Protein AF-A0A8J5J293-F1 (afdb_monomer_lite)

Secondary structure (DSSP, 8-state):
---EEE-SSS-EEEEESSP-SSTTT--EEEEEEEEEE--STT--EEEEEEEEEEE--TTSS-EEEEEEEEEEEE-HHHHHHHHHHHHSSTTGGG-STT-PPP-HHHHHHHHHHHHTTTSSPPPPHHHHHHHHHHTEEEEES-SS-TTTTTSTT-EEEEETTSTTTS-----TTSTTS---------------------------------------S-------

Organism: NCBI:txid2496075

pLDDT: mean 70.66, std 20.41, range [31.86, 95.12]

Foldseek 3Di:
DKDKDWPPPPWDWFWAPPFELALVPTDTWTWTWMKTQDPDPFFGIKIKTFTWDFDDDDPDDTDTDGDDIAMDTHGPVQLVLLLCCCPPDDCSVSLWGNNPDPPVVLNVLVVCQQVCQNVRADDPPVSSVSVQRRQKYKYQPPPDDPPCVPSVPHIHIHGDSDPPNPPSDPDPPVPPPPPDDDDDDDPPPDPDPDDDDDDDDDDDDDPPPDSDDDDDDDPPPDDD

Structure (mmCIF, N/CA/C/O backbone):
data_AF-A0A8J5J293-F1
#
_entry.id   AF-A0A8J5J293-F1
#
loop_
_atom_site.group_PDB
_atom_site.id
_atom_site.type_symbol
_atom_site.label_atom_id
_atom_site.label_alt_id
_atom_site.label_comp_id
_atom_site.label_asym_id
_atom_site.label_entity_id
_atom_site.label_seq_id
_atom_site.pdbx_PDB_ins_code
_atom_site.Cartn_x
_atom_site.Cartn_y
_atom_site.Cartn_z
_atom_site.occupancy
_atom_site.B_iso_or_equiv
_atom_site.auth_seq_id
_atom_site.auth_comp_id
_atom_site.auth_asym_id
_atom_site.auth_atom_id
_atom_site.pdbx_PDB_model_num
ATOM 1 N N . MET A 1 1 ? -21.629 9.380 -1.590 1.00 53.44 1 MET A N 1
ATOM 2 C CA . MET A 1 1 ? -20.822 9.630 -2.820 1.00 53.44 1 MET A CA 1
ATOM 3 C C . MET A 1 1 ? -19.742 8.562 -2.847 1.00 53.44 1 MET A C 1
ATOM 5 O O . MET A 1 1 ? -19.132 8.379 -1.808 1.00 53.44 1 MET A O 1
ATOM 9 N N . ALA A 1 2 ? -19.522 7.858 -3.962 1.00 80.31 2 ALA A N 1
ATOM 10 C CA . ALA A 1 2 ? -18.469 6.835 -4.012 1.00 80.31 2 ALA A CA 1
ATOM 11 C C . ALA A 1 2 ? -17.091 7.510 -3.951 1.00 80.31 2 ALA A C 1
ATOM 13 O O . ALA A 1 2 ? -16.859 8.470 -4.692 1.00 80.31 2 ALA A O 1
ATOM 14 N N . PHE A 1 3 ? -16.209 7.053 -3.062 1.00 86.69 3 PHE A N 1
ATOM 15 C CA . PHE A 1 3 ? -14.873 7.625 -2.935 1.00 86.69 3 PHE A CA 1
ATOM 16 C C . PHE A 1 3 ? -14.030 7.393 -4.194 1.00 86.69 3 PHE A C 1
ATOM 18 O O . PHE A 1 3 ? -14.037 6.312 -4.783 1.00 86.69 3 PHE A O 1
ATOM 25 N N . TYR A 1 4 ? -13.289 8.426 -4.587 1.00 91.12 4 TYR A N 1
ATOM 26 C CA . TYR A 1 4 ? -12.299 8.382 -5.651 1.00 91.12 4 TYR A CA 1
ATOM 27 C C . TYR A 1 4 ? -11.140 9.309 -5.294 1.00 91.12 4 TYR A C 1
ATOM 29 O O . TYR A 1 4 ? -11.360 10.444 -4.869 1.00 91.12 4 TYR A O 1
ATOM 37 N N . TRP A 1 5 ? -9.917 8.824 -5.466 1.00 92.25 5 TRP A N 1
ATOM 38 C CA . TRP A 1 5 ? -8.696 9.548 -5.150 1.00 92.25 5 TRP A CA 1
ATOM 39 C C . TRP A 1 5 ? -7.603 9.218 -6.163 1.00 92.25 5 TRP A C 1
ATOM 41 O O . TRP A 1 5 ? -7.347 8.054 -6.455 1.00 92.25 5 TRP A O 1
ATOM 51 N N . GLU A 1 6 ? -6.920 10.243 -6.662 1.00 91.12 6 GLU A N 1
ATOM 52 C CA . GLU A 1 6 ? -5.685 10.098 -7.431 1.00 91.12 6 GLU A CA 1
ATOM 53 C C . GLU A 1 6 ? -4.523 10.660 -6.617 1.00 91.12 6 GLU A C 1
ATOM 55 O O . GLU A 1 6 ? -4.641 11.706 -5.968 1.00 91.12 6 GLU A O 1
ATOM 60 N N . CYS A 1 7 ? -3.381 9.975 -6.644 1.00 84.25 7 CYS A N 1
ATOM 61 C CA . CYS A 1 7 ? -2.205 10.460 -5.941 1.00 84.25 7 CYS A CA 1
ATOM 62 C C . CYS A 1 7 ? -1.742 11.795 -6.543 1.00 84.25 7 CYS A C 1
ATOM 64 O O . CYS A 1 7 ? -1.406 11.874 -7.721 1.00 84.25 7 CYS A O 1
ATOM 66 N N . ALA A 1 8 ? -1.714 12.848 -5.719 1.00 72.88 8 ALA A N 1
ATOM 67 C CA . ALA A 1 8 ? -1.318 14.190 -6.152 1.00 72.88 8 ALA A CA 1
ATOM 68 C C . ALA A 1 8 ? 0.177 14.292 -6.505 1.00 72.88 8 ALA A C 1
ATOM 70 O O . ALA A 1 8 ? 0.584 15.199 -7.232 1.00 72.88 8 ALA A O 1
ATOM 71 N N . ALA A 1 9 ? 1.004 13.380 -5.982 1.00 72.00 9 ALA A N 1
ATOM 72 C CA . ALA A 1 9 ? 2.383 13.242 -6.422 1.00 72.00 9 ALA A CA 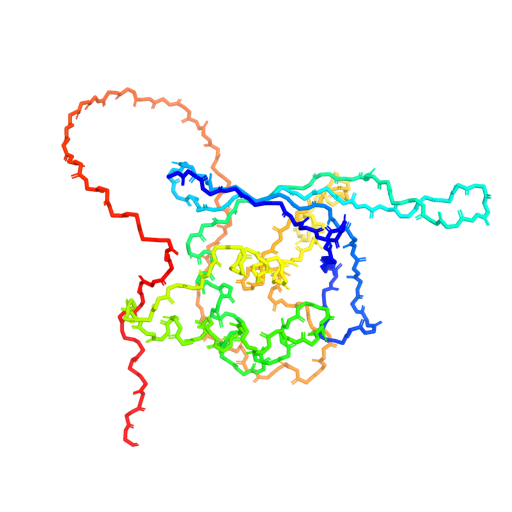1
ATOM 73 C C . ALA A 1 9 ? 2.401 12.652 -7.838 1.00 72.00 9 ALA A C 1
ATOM 75 O O . ALA A 1 9 ? 1.678 11.702 -8.122 1.00 72.00 9 ALA A O 1
ATOM 76 N N . PHE A 1 10 ? 3.268 13.179 -8.709 1.00 68.62 10 PHE A N 1
ATOM 77 C CA . PHE A 1 10 ? 3.406 12.700 -10.092 1.00 68.62 10 PHE A CA 1
ATOM 78 C C . PHE A 1 10 ? 3.655 11.181 -10.177 1.00 68.62 10 PHE A C 1
ATOM 80 O O . PHE A 1 10 ? 3.281 10.543 -11.159 1.00 68.62 10 PHE A O 1
ATOM 87 N N . SER A 1 11 ? 4.245 10.598 -9.129 1.00 80.69 11 SER A N 1
ATOM 88 C CA . SER A 1 11 ? 4.422 9.158 -8.972 1.00 80.69 11 SER A CA 1
ATOM 89 C C . SER A 1 11 ? 4.584 8.758 -7.503 1.00 80.69 11 SER A C 1
ATOM 91 O O . SER A 1 11 ? 5.257 9.460 -6.747 1.00 80.69 11 SER A O 1
ATOM 93 N N . PHE A 1 12 ? 4.035 7.607 -7.124 1.00 87.56 12 PHE A N 1
ATOM 94 C CA . PHE A 1 12 ? 4.199 6.960 -5.824 1.00 87.56 12 PHE A CA 1
ATOM 95 C C . PHE A 1 12 ? 5.233 5.820 -5.925 1.00 87.56 12 PHE A C 1
ATOM 97 O O . PHE A 1 12 ? 5.136 5.017 -6.858 1.00 87.56 12 PHE A O 1
ATOM 104 N N . PRO A 1 13 ? 6.220 5.722 -5.017 1.00 89.12 13 PRO A N 1
ATOM 105 C CA . PRO A 1 13 ? 7.165 4.611 -5.009 1.00 89.12 13 PRO A CA 1
ATOM 106 C C . PRO A 1 13 ? 6.518 3.341 -4.436 1.00 89.12 13 PRO A C 1
ATOM 108 O O . PRO A 1 13 ? 6.033 3.335 -3.310 1.00 89.12 13 PRO A O 1
ATOM 111 N N . LEU A 1 14 ? 6.544 2.247 -5.194 1.00 89.69 14 LEU A N 1
ATOM 112 C CA . LEU A 1 14 ? 6.064 0.929 -4.773 1.00 89.69 14 LEU A CA 1
ATOM 113 C C . LEU A 1 14 ? 7.224 -0.055 -4.663 1.00 89.69 14 LEU A C 1
ATOM 115 O O . LEU A 1 14 ? 8.128 -0.058 -5.499 1.00 89.69 14 LEU A O 1
ATOM 119 N N . ALA A 1 15 ? 7.188 -0.906 -3.640 1.00 90.12 15 ALA A N 1
ATOM 120 C CA . ALA A 1 15 ? 8.188 -1.944 -3.432 1.00 90.12 15 ALA A CA 1
ATOM 121 C C . ALA A 1 15 ? 8.021 -3.094 -4.438 1.00 90.12 15 ALA A C 1
ATOM 123 O O . ALA A 1 15 ? 6.906 -3.532 -4.722 1.00 90.12 15 ALA A O 1
ATOM 124 N N . LEU A 1 16 ? 9.141 -3.609 -4.940 1.00 88.69 16 LEU A N 1
ATOM 125 C CA . LEU A 1 16 ? 9.208 -4.844 -5.721 1.00 88.69 16 LEU A CA 1
ATOM 126 C C . LEU A 1 16 ? 9.679 -6.005 -4.840 1.00 88.69 16 LEU A C 1
ATOM 128 O O . LEU A 1 16 ? 10.513 -5.819 -3.951 1.00 88.69 16 LEU A O 1
ATOM 132 N N . ALA A 1 17 ? 9.148 -7.199 -5.087 1.00 85.50 17 ALA A N 1
ATOM 133 C CA . ALA A 1 17 ? 9.607 -8.423 -4.450 1.00 85.50 17 ALA A CA 1
ATOM 134 C C . ALA A 1 17 ? 10.967 -8.890 -5.022 1.00 85.50 17 ALA A C 1
ATOM 136 O O . ALA A 1 17 ? 11.213 -8.712 -6.218 1.00 85.50 17 ALA A O 1
ATOM 137 N N . PRO A 1 18 ? 11.820 -9.542 -4.207 1.00 82.69 18 PRO A N 1
ATOM 138 C CA . PRO A 1 18 ? 11.698 -9.662 -2.752 1.00 82.69 18 PRO A CA 1
ATOM 139 C C . PRO A 1 18 ? 11.871 -8.290 -2.081 1.00 82.69 18 PRO A C 1
ATOM 141 O O . PRO A 1 18 ? 12.749 -7.512 -2.451 1.00 82.69 18 PRO A O 1
ATOM 144 N N . TRP A 1 19 ? 11.006 -7.978 -1.113 1.00 80.12 19 TRP A N 1
ATOM 145 C CA . TRP A 1 19 ? 11.094 -6.724 -0.369 1.00 80.12 19 TRP A CA 1
ATOM 146 C C . TRP A 1 19 ? 12.071 -6.854 0.810 1.00 80.12 19 TRP A C 1
ATOM 148 O O . TRP A 1 19 ? 12.414 -7.951 1.235 1.00 80.12 19 TRP A O 1
ATOM 158 N N . SER A 1 20 ? 12.581 -5.722 1.281 1.00 79.19 20 SER A N 1
ATOM 159 C CA . SER A 1 20 ? 13.582 -5.600 2.336 1.00 79.19 20 SER A CA 1
ATOM 160 C C . SER A 1 20 ? 13.233 -4.414 3.230 1.00 79.19 20 SER A C 1
ATOM 162 O O . SER A 1 20 ? 12.784 -3.367 2.752 1.00 79.19 20 SER A O 1
ATOM 164 N N . SER A 1 21 ? 13.481 -4.569 4.530 1.00 75.12 21 SER A N 1
ATOM 165 C CA . SER A 1 21 ? 13.378 -3.491 5.516 1.00 75.12 21 SER A CA 1
ATOM 166 C C . SER A 1 21 ? 14.519 -2.474 5.382 1.00 75.12 21 SER A C 1
ATOM 168 O O . SER A 1 21 ? 14.330 -1.307 5.709 1.00 75.12 21 SER A O 1
ATOM 170 N N . ASP A 1 22 ? 15.685 -2.885 4.860 1.00 79.19 22 ASP A N 1
A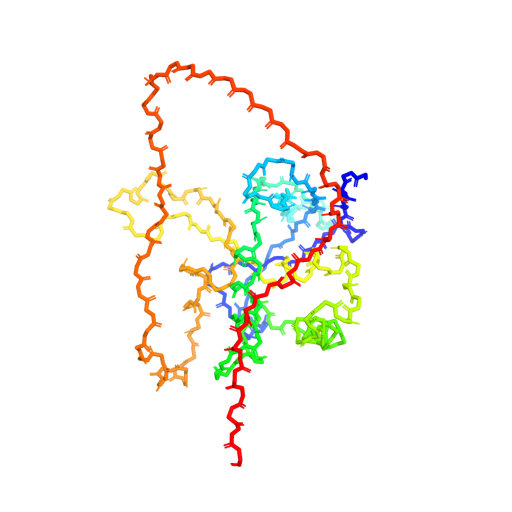TOM 171 C CA . ASP A 1 22 ? 16.786 -1.983 4.507 1.00 79.19 22 ASP A CA 1
ATOM 172 C C . ASP A 1 22 ? 16.438 -1.207 3.219 1.00 79.19 22 ASP A C 1
ATOM 174 O O . ASP A 1 22 ? 16.370 -1.821 2.141 1.00 79.19 22 ASP A O 1
ATOM 178 N N . PRO A 1 23 ? 16.286 0.135 3.281 1.00 79.38 23 PRO A N 1
ATOM 179 C CA . PRO A 1 23 ? 15.986 0.969 2.115 1.00 79.38 23 PRO A CA 1
ATOM 180 C C . PRO A 1 23 ? 17.024 0.862 1.002 1.00 79.38 23 PRO A C 1
ATOM 182 O O . PRO A 1 23 ? 16.706 1.105 -0.158 1.00 79.38 23 PRO A O 1
ATOM 185 N N . ARG A 1 24 ? 18.276 0.525 1.341 1.00 82.56 24 ARG A N 1
ATOM 186 C CA . ARG A 1 24 ? 19.378 0.421 0.374 1.00 82.56 24 ARG A CA 1
ATOM 187 C C . ARG A 1 24 ? 19.294 -0.840 -0.473 1.00 82.56 24 ARG A C 1
ATOM 189 O O . ARG A 1 24 ? 19.876 -0.880 -1.553 1.00 82.56 24 ARG A O 1
ATOM 196 N N . ARG A 1 25 ? 18.616 -1.870 0.034 1.00 82.88 25 ARG A N 1
ATOM 197 C CA . ARG A 1 25 ? 18.431 -3.160 -0.641 1.00 82.88 25 ARG A CA 1
ATOM 198 C C . ARG A 1 25 ? 17.071 -3.264 -1.319 1.00 82.88 25 ARG A C 1
ATOM 200 O O . ARG A 1 25 ? 16.926 -4.045 -2.254 1.00 82.88 25 ARG A O 1
ATOM 207 N N . GLN A 1 26 ? 16.089 -2.476 -0.882 1.00 86.81 26 GLN A N 1
ATOM 208 C CA . GLN A 1 26 ? 14.768 -2.484 -1.490 1.00 86.81 26 GLN A CA 1
ATOM 209 C C . GLN A 1 26 ? 14.798 -1.968 -2.932 1.00 86.81 26 GLN A C 1
ATOM 211 O O . GLN A 1 26 ? 15.112 -0.806 -3.190 1.00 86.81 26 GLN A O 1
ATOM 216 N N . GLN A 1 27 ? 14.306 -2.792 -3.856 1.00 87.94 27 GLN A N 1
ATOM 217 C CA . GLN A 1 27 ? 13.956 -2.347 -5.202 1.00 87.94 27 GLN A CA 1
ATOM 218 C C . GLN A 1 27 ? 12.593 -1.652 -5.216 1.00 87.94 27 GLN A C 1
ATOM 220 O O . GLN A 1 27 ? 11.636 -2.135 -4.607 1.00 87.94 27 GLN A O 1
ATOM 225 N N . LYS A 1 28 ? 12.491 -0.527 -5.925 1.00 88.69 28 LYS A N 1
ATOM 226 C CA . LYS A 1 28 ? 11.252 0.245 -6.050 1.00 88.69 28 LYS A CA 1
ATOM 227 C C . LYS A 1 28 ? 10.951 0.561 -7.508 1.00 88.69 28 LYS A C 1
ATOM 229 O O . LYS A 1 28 ? 11.865 0.718 -8.314 1.00 88.69 28 LYS A O 1
ATOM 234 N N . VAL A 1 29 ? 9.669 0.699 -7.815 1.00 89.38 29 VAL A N 1
ATOM 235 C CA . VAL A 1 29 ? 9.164 1.213 -9.089 1.00 89.38 29 VAL A CA 1
ATOM 236 C C . VAL A 1 29 ? 8.242 2.394 -8.818 1.00 89.38 29 VAL A C 1
ATOM 238 O O . VAL A 1 29 ? 7.543 2.430 -7.809 1.00 89.38 29 VAL A O 1
ATOM 241 N N . LEU A 1 30 ? 8.260 3.386 -9.699 1.00 91.50 30 LEU A N 1
ATOM 242 C CA . LEU A 1 30 ? 7.354 4.523 -9.617 1.00 91.50 30 LEU A CA 1
ATOM 243 C C . LEU A 1 30 ? 6.022 4.162 -10.272 1.00 91.50 30 LEU A C 1
ATOM 245 O O . LEU A 1 30 ? 6.015 3.536 -11.326 1.00 91.50 30 LEU A O 1
ATOM 249 N N . ALA A 1 31 ? 4.904 4.569 -9.679 1.00 91.81 31 ALA A N 1
ATOM 250 C CA . ALA A 1 31 ? 3.579 4.325 -10.235 1.00 91.81 31 ALA A CA 1
ATOM 251 C C . ALA A 1 31 ? 2.680 5.559 -10.148 1.00 91.81 31 ALA A C 1
ATOM 253 O O . ALA A 1 31 ? 2.690 6.273 -9.145 1.00 91.81 31 ALA A O 1
ATOM 254 N N . ARG A 1 32 ? 1.856 5.792 -11.170 1.00 93.19 32 ARG A N 1
ATOM 255 C CA . ARG A 1 32 ? 0.673 6.653 -11.041 1.00 93.19 32 ARG A CA 1
ATOM 256 C C . ARG A 1 32 ? -0.451 5.824 -10.450 1.00 93.19 32 ARG A C 1
ATOM 258 O O . ARG A 1 32 ? -0.650 4.681 -10.854 1.00 93.19 32 ARG A O 1
ATOM 265 N N . VAL A 1 33 ? -1.153 6.390 -9.475 1.00 94.00 33 VAL A N 1
ATOM 266 C CA . VAL A 1 33 ? -2.113 5.639 -8.667 1.00 94.00 33 VAL A CA 1
ATOM 267 C C . VAL A 1 33 ? -3.459 6.335 -8.648 1.00 94.00 33 VAL A C 1
ATOM 269 O O . VAL A 1 33 ? -3.546 7.506 -8.272 1.00 94.00 33 VAL A O 1
ATOM 272 N N . ALA A 1 34 ? -4.493 5.577 -8.996 1.00 94.62 34 ALA A N 1
ATOM 273 C CA . ALA A 1 34 ? -5.884 5.928 -8.777 1.00 94.62 34 ALA A CA 1
ATOM 274 C C . ALA A 1 34 ? -6.529 4.892 -7.851 1.00 94.62 34 ALA A C 1
ATOM 276 O O . ALA A 1 34 ? -6.246 3.697 -7.935 1.00 94.62 34 ALA A O 1
ATOM 277 N N . VAL A 1 35 ? -7.391 5.355 -6.953 1.00 94.31 35 VAL A N 1
ATOM 278 C CA . VAL A 1 35 ? -8.105 4.525 -5.988 1.00 94.31 35 VAL A CA 1
ATOM 279 C C . VAL A 1 35 ? -9.576 4.878 -6.037 1.00 94.31 35 VAL A C 1
ATOM 281 O O . VAL A 1 35 ? -9.944 6.046 -5.949 1.00 94.31 35 VAL A O 1
ATOM 284 N N . ALA A 1 36 ? -10.422 3.867 -6.164 1.00 93.19 36 ALA A N 1
ATOM 285 C CA . ALA A 1 36 ? -11.863 4.031 -6.213 1.00 93.19 36 ALA A CA 1
ATOM 286 C C . ALA A 1 36 ? -12.545 3.061 -5.257 1.00 93.19 36 ALA A C 1
ATOM 288 O O . ALA A 1 36 ? -12.141 1.908 -5.120 1.00 93.19 36 ALA A O 1
ATOM 289 N N . GLU A 1 37 ? -13.623 3.507 -4.637 1.00 90.44 37 GLU A N 1
ATOM 290 C CA . GLU A 1 37 ? -14.517 2.635 -3.894 1.00 90.44 37 GLU A CA 1
ATOM 291 C C . GLU A 1 37 ? -15.272 1.716 -4.855 1.00 90.44 37 GLU A C 1
ATOM 293 O O . GLU A 1 37 ? -15.800 2.156 -5.883 1.00 90.44 37 GLU A O 1
ATOM 298 N N . GLN A 1 38 ? -15.310 0.425 -4.538 1.00 85.56 38 GLN A N 1
ATOM 299 C CA . GLN A 1 38 ? -16.075 -0.546 -5.311 1.00 85.56 38 GLN A CA 1
ATOM 300 C C . GLN A 1 38 ? -17.391 -0.830 -4.609 1.00 85.56 38 GLN A C 1
ATOM 302 O O . GLN A 1 38 ? -17.418 -1.151 -3.430 1.00 85.56 38 GLN A O 1
ATOM 307 N N . ARG A 1 39 ? -18.488 -0.764 -5.366 1.00 75.06 39 ARG A N 1
ATOM 308 C CA . ARG A 1 39 ? -19.827 -1.121 -4.869 1.00 75.06 39 ARG A CA 1
ATOM 309 C C . ARG A 1 39 ? -20.102 -2.624 -4.917 1.00 75.06 39 ARG A C 1
ATOM 311 O O . ARG A 1 39 ? -21.173 -3.070 -4.520 1.00 75.06 39 ARG A O 1
ATOM 318 N N . THR A 1 40 ? -19.169 -3.397 -5.464 1.00 73.56 40 THR A N 1
ATOM 319 C CA . THR A 1 40 ? -19.292 -4.848 -5.581 1.00 73.56 40 THR A CA 1
ATOM 320 C C . THR A 1 40 ? -19.232 -5.483 -4.189 1.00 73.56 40 THR A C 1
ATOM 322 O O . THR A 1 40 ? -18.283 -5.200 -3.452 1.00 73.56 40 THR A O 1
ATOM 325 N N . PRO A 1 41 ? -20.183 -6.366 -3.827 1.00 68.75 41 PRO A N 1
ATOM 326 C CA . PRO A 1 41 ? -20.173 -7.043 -2.538 1.00 68.75 41 PRO A CA 1
ATOM 327 C C . PRO A 1 41 ? -18.830 -7.723 -2.265 1.00 68.75 41 PRO A C 1
ATOM 329 O O . PRO A 1 41 ? -18.303 -8.452 -3.104 1.00 68.75 41 PRO A O 1
ATOM 332 N N . GLY A 1 42 ? -18.277 -7.478 -1.079 1.00 68.31 42 GLY A N 1
ATOM 333 C CA . GLY A 1 42 ? -17.032 -8.102 -0.640 1.00 68.31 42 GLY A CA 1
ATOM 334 C C . GLY A 1 42 ? -15.745 -7.378 -1.036 1.00 68.31 42 GLY A C 1
ATOM 335 O O . GLY A 1 42 ? -14.689 -7.856 -0.637 1.00 68.31 42 GLY A O 1
ATOM 336 N N . PHE A 1 43 ? -15.788 -6.236 -1.733 1.00 72.88 43 PHE A N 1
ATOM 337 C CA . PHE A 1 43 ? -14.624 -5.370 -1.971 1.00 72.88 43 PHE A CA 1
ATOM 338 C C . PHE A 1 43 ? -14.886 -3.954 -1.464 1.00 72.88 43 PHE A C 1
ATOM 340 O O . PHE A 1 43 ? -16.010 -3.479 -1.535 1.00 72.88 43 PHE A O 1
ATOM 347 N N . ALA A 1 44 ? -13.847 -3.287 -0.957 1.00 84.94 44 ALA A N 1
ATOM 348 C CA . ALA A 1 44 ? -13.959 -1.932 -0.416 1.00 84.94 44 ALA A CA 1
ATOM 349 C C . ALA A 1 44 ? -13.243 -0.909 -1.308 1.00 84.94 44 ALA A C 1
ATOM 351 O O . ALA A 1 44 ? -13.790 0.146 -1.613 1.00 84.94 44 ALA A O 1
ATOM 352 N N . LEU A 1 45 ? -12.035 -1.232 -1.781 1.00 91.75 45 LEU A N 1
ATOM 353 C CA . LEU A 1 45 ? -11.211 -0.332 -2.588 1.00 91.75 45 LEU A CA 1
ATOM 354 C C . LEU A 1 45 ? -10.652 -1.052 -3.815 1.00 91.75 45 LEU A C 1
ATOM 356 O O . LEU A 1 45 ? -10.258 -2.212 -3.744 1.00 91.75 45 LEU A O 1
ATOM 360 N N . ARG A 1 46 ? -10.577 -0.351 -4.939 1.00 93.94 46 ARG A N 1
ATOM 361 C CA . ARG A 1 46 ? -9.850 -0.740 -6.146 1.00 93.94 46 ARG A CA 1
ATOM 362 C C . ARG A 1 46 ? -8.695 0.223 -6.336 1.00 93.94 46 ARG A C 1
ATOM 364 O O . ARG A 1 46 ? -8.924 1.423 -6.404 1.00 93.94 46 ARG A O 1
ATOM 371 N N . PHE A 1 47 ? -7.494 -0.315 -6.457 1.00 94.81 47 PHE A N 1
ATOM 372 C CA . PHE A 1 47 ? -6.280 0.412 -6.786 1.00 94.81 47 PHE A CA 1
ATOM 373 C C . PHE A 1 47 ? -5.917 0.104 -8.235 1.00 94.81 47 PHE A C 1
ATOM 375 O O . PHE A 1 47 ? -5.721 -1.058 -8.585 1.00 94.81 47 PHE A O 1
ATOM 382 N N . ASP A 1 48 ? -5.828 1.132 -9.065 1.00 95.12 48 ASP A N 1
ATOM 383 C CA . ASP A 1 48 ? -5.312 1.060 -10.426 1.00 95.12 48 ASP A CA 1
ATOM 384 C C . ASP A 1 48 ? -3.919 1.714 -10.435 1.00 95.12 48 ASP A C 1
ATOM 386 O O . ASP A 1 48 ? -3.757 2.873 -10.041 1.00 95.12 48 ASP A O 1
ATOM 390 N N . LEU A 1 49 ? -2.905 0.941 -10.829 1.00 94.69 49 LEU A N 1
ATOM 391 C CA . LEU A 1 49 ? -1.488 1.297 -10.766 1.00 94.69 49 LEU A CA 1
ATOM 392 C C . LEU A 1 49 ? -0.893 1.289 -12.176 1.00 94.69 49 LEU A C 1
ATOM 394 O 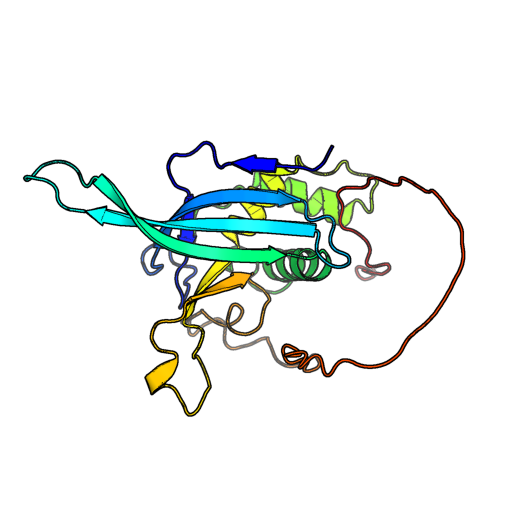O . LEU A 1 49 ? -0.784 0.238 -12.804 1.00 94.69 49 LEU A O 1
ATOM 398 N N . GLU A 1 50 ? -0.464 2.445 -12.665 1.00 94.38 50 GLU A N 1
ATOM 399 C CA . GLU A 1 50 ? 0.288 2.572 -13.915 1.00 94.38 50 GLU A CA 1
ATOM 400 C C . GLU A 1 50 ? 1.778 2.690 -13.575 1.00 94.38 50 GLU A C 1
ATOM 402 O O . GLU A 1 50 ? 2.238 3.736 -13.111 1.00 94.38 50 GLU A O 1
ATOM 407 N N . LEU A 1 51 ? 2.530 1.603 -13.762 1.00 92.25 51 LEU A N 1
ATOM 408 C CA . LEU A 1 51 ? 3.963 1.554 -13.482 1.00 92.25 51 LEU A CA 1
ATOM 409 C C . LEU A 1 51 ? 4.733 2.365 -14.518 1.00 92.25 51 LEU A C 1
ATOM 411 O O . LEU A 1 51 ? 4.465 2.300 -15.720 1.00 92.25 51 LEU A O 1
ATOM 415 N N . LEU A 1 52 ? 5.724 3.101 -14.037 1.00 90.81 52 LEU A N 1
ATOM 416 C CA . LEU A 1 52 ? 6.532 4.020 -14.811 1.00 90.81 52 LEU A CA 1
ATOM 417 C C . LEU A 1 52 ? 7.969 3.520 -14.895 1.00 90.81 52 LEU A C 1
ATOM 419 O O . LEU A 1 52 ? 8.555 3.058 -13.914 1.00 90.81 52 LEU A O 1
ATOM 423 N N . LYS A 1 53 ? 8.565 3.688 -16.072 1.00 86.44 53 LYS A N 1
ATOM 424 C CA . LYS A 1 53 ? 9.981 3.445 -16.322 1.00 86.44 53 LYS A CA 1
ATOM 425 C C . LYS A 1 53 ? 10.634 4.709 -16.856 1.00 86.44 53 LYS A C 1
ATOM 427 O O . LYS A 1 53 ? 10.058 5.414 -17.686 1.00 86.44 53 LYS A O 1
ATOM 432 N N . GLU A 1 54 ? 11.851 4.972 -16.402 1.00 81.62 54 GLU A N 1
ATOM 433 C CA . GLU A 1 54 ? 12.688 6.020 -16.973 1.00 81.62 54 GLU A CA 1
ATOM 434 C C . GLU A 1 54 ? 13.035 5.681 -18.427 1.00 81.62 54 GLU A C 1
ATOM 436 O O . GLU A 1 54 ? 13.591 4.620 -18.721 1.00 81.62 54 GLU A O 1
ATOM 441 N N . ALA A 1 55 ? 12.682 6.582 -19.340 1.00 69.75 55 ALA A N 1
ATOM 442 C CA . ALA A 1 55 ? 13.095 6.540 -20.731 1.00 69.75 55 ALA A CA 1
ATOM 443 C C . ALA A 1 55 ? 14.170 7.603 -20.977 1.00 69.75 55 ALA A C 1
ATOM 445 O O . ALA A 1 55 ? 14.008 8.772 -20.617 1.00 69.75 55 ALA A O 1
ATOM 446 N N . GLU A 1 56 ? 15.260 7.205 -21.628 1.00 58.94 56 GLU A N 1
ATOM 447 C CA . GLU A 1 56 ? 16.268 8.143 -22.112 1.00 58.94 56 GLU A CA 1
ATOM 448 C C . GLU A 1 56 ? 15.736 8.855 -23.363 1.00 58.94 56 GLU A C 1
ATOM 450 O O . GLU A 1 56 ? 15.609 8.258 -24.433 1.00 58.94 56 GLU A O 1
ATOM 455 N N . MET A 1 57 ? 15.433 10.149 -23.247 1.00 55.62 57 MET A N 1
ATOM 456 C CA . MET A 1 57 ? 15.241 11.023 -24.403 1.00 55.62 57 MET A CA 1
ATOM 457 C C . MET A 1 57 ? 16.439 11.961 -24.518 1.00 55.62 57 MET A C 1
ATOM 459 O O . MET A 1 57 ? 16.650 12.819 -23.672 1.00 55.62 57 MET A O 1
ATOM 463 N N . ASN A 1 58 ? 17.213 11.812 -25.595 1.00 54.41 58 ASN A N 1
ATOM 464 C CA . ASN A 1 58 ? 18.163 12.817 -26.085 1.00 54.41 58 ASN A CA 1
ATOM 465 C C . ASN A 1 58 ? 19.097 13.448 -25.028 1.00 54.41 58 ASN A C 1
ATOM 467 O O . ASN A 1 58 ? 19.357 14.647 -25.077 1.00 54.41 58 ASN A O 1
ATOM 471 N N . GLY A 1 59 ? 19.645 12.641 -24.116 1.00 58.00 59 GLY A N 1
ATOM 472 C CA . GLY A 1 59 ? 20.778 13.035 -23.274 1.00 58.00 59 GLY A CA 1
ATOM 473 C C . GLY A 1 59 ? 20.489 14.001 -22.120 1.00 58.00 59 GLY A C 1
ATOM 474 O O . GLY A 1 59 ? 21.452 14.402 -21.476 1.00 58.00 59 GLY A O 1
ATOM 475 N N . ASP A 1 60 ? 19.230 14.344 -21.824 1.00 51.62 60 ASP A N 1
ATOM 476 C CA . ASP A 1 60 ? 18.877 15.077 -20.600 1.00 51.62 60 ASP A CA 1
ATOM 477 C C . ASP A 1 60 ? 17.495 14.679 -20.047 1.00 51.62 60 ASP A C 1
ATOM 479 O O . ASP A 1 60 ? 16.524 14.567 -20.791 1.00 51.62 60 ASP A O 1
ATOM 483 N N . LEU A 1 61 ? 17.470 14.480 -18.720 1.00 51.75 61 LEU A N 1
ATOM 484 C CA . LEU A 1 61 ? 16.373 14.133 -17.796 1.00 51.75 61 LEU A CA 1
ATOM 485 C C . LEU A 1 61 ? 15.341 13.086 -18.266 1.00 51.75 61 LEU A C 1
ATOM 487 O O . LEU A 1 61 ? 14.437 13.343 -19.058 1.00 51.75 61 LEU A O 1
ATOM 491 N N . SER A 1 62 ? 15.469 11.905 -17.654 1.00 62.69 62 SER A N 1
ATOM 492 C CA . SER A 1 62 ? 14.604 10.728 -17.727 1.00 62.69 62 SER A CA 1
ATOM 493 C C . SER A 1 62 ? 13.109 11.069 -17.718 1.00 62.69 62 SER A C 1
ATOM 495 O O . SER A 1 62 ? 12.511 11.370 -16.685 1.00 62.69 62 SER A O 1
ATOM 497 N N . VAL A 1 63 ? 12.467 10.979 -18.884 1.00 73.81 63 VAL A N 1
ATOM 498 C CA . VAL A 1 63 ? 11.007 11.064 -18.971 1.00 73.81 63 VAL A CA 1
ATOM 499 C C . VAL A 1 63 ? 10.444 9.756 -18.431 1.00 73.81 63 VAL A C 1
ATOM 501 O O . VAL A 1 63 ? 10.784 8.679 -18.919 1.00 73.81 63 VAL A O 1
ATOM 504 N N . LEU A 1 64 ? 9.577 9.832 -17.424 1.00 81.00 64 LEU A N 1
ATOM 505 C CA . LEU A 1 64 ? 8.860 8.661 -16.934 1.00 81.00 64 LEU A CA 1
ATOM 506 C C . LEU A 1 64 ? 7.768 8.281 -17.933 1.00 81.00 64 LEU A C 1
ATOM 508 O O . LEU A 1 64 ? 6.873 9.073 -18.229 1.00 81.00 64 LEU A O 1
ATOM 512 N N . THR A 1 65 ? 7.856 7.063 -18.455 1.00 84.75 65 THR A N 1
ATOM 513 C CA . THR A 1 65 ? 6.913 6.516 -19.433 1.00 84.75 65 THR A CA 1
ATOM 514 C C . THR A 1 65 ? 6.172 5.319 -18.842 1.00 84.75 65 THR A C 1
ATOM 516 O O . THR A 1 65 ? 6.801 4.504 -18.160 1.00 84.75 65 THR A O 1
ATOM 519 N N . PRO A 1 66 ? 4.856 5.186 -19.079 1.00 88.12 66 PRO A N 1
ATOM 520 C CA . PRO A 1 66 ? 4.104 4.008 -18.664 1.00 88.12 66 PRO A CA 1
ATOM 521 C C . PRO A 1 66 ? 4.660 2.730 -19.292 1.00 88.12 66 PRO A C 1
ATOM 523 O O . PRO A 1 66 ? 4.905 2.689 -20.499 1.00 88.12 66 PRO A O 1
ATOM 526 N N . CYS A 1 67 ? 4.833 1.679 -18.493 1.00 87.31 67 CYS A N 1
ATOM 527 C CA . CYS A 1 67 ? 5.322 0.381 -18.966 1.00 87.31 67 CYS A CA 1
ATOM 528 C C . CYS A 1 67 ? 4.371 -0.784 -18.666 1.00 87.31 67 CYS A C 1
ATOM 530 O O . CYS A 1 67 ? 4.381 -1.771 -19.398 1.00 87.31 67 CYS A O 1
ATOM 532 N N . MET A 1 68 ? 3.541 -0.681 -17.626 1.00 89.62 68 MET A N 1
ATOM 533 C CA . MET A 1 68 ? 2.643 -1.752 -17.194 1.00 89.62 68 MET A CA 1
ATOM 534 C C . MET A 1 68 ? 1.467 -1.179 -16.405 1.00 89.62 68 MET A C 1
ATOM 536 O O . MET A 1 68 ? 1.618 -0.173 -15.719 1.00 89.62 68 MET A O 1
ATOM 540 N N . HIS A 1 69 ? 0.310 -1.832 -16.486 1.00 92.44 69 HIS A N 1
ATOM 541 C CA . HIS A 1 69 ? -0.858 -1.504 -15.674 1.00 92.44 69 HIS A CA 1
ATOM 542 C C . HIS A 1 69 ? -1.205 -2.693 -14.786 1.00 92.44 69 HIS A C 1
ATOM 544 O O . HIS A 1 69 ? -1.392 -3.799 -15.289 1.00 92.44 69 HIS A O 1
ATOM 550 N N . LEU A 1 70 ? -1.303 -2.452 -13.484 1.00 94.62 70 LEU A N 1
ATOM 551 C CA . LEU A 1 70 ? -1.714 -3.429 -12.487 1.00 94.62 70 LEU A CA 1
ATOM 552 C C . LEU A 1 70 ? -2.975 -2.941 -11.784 1.00 94.62 70 LEU A C 1
ATOM 554 O O . LEU A 1 70 ? -3.195 -1.741 -11.625 1.00 94.62 70 LEU A O 1
ATOM 558 N N . MET A 1 71 ? -3.8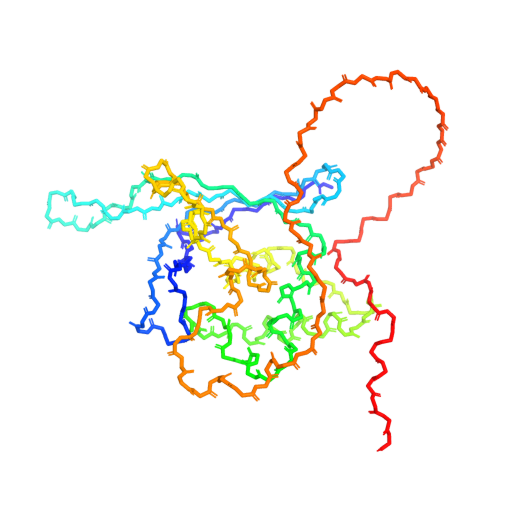01 -3.881 -11.344 1.00 93.62 71 MET A N 1
ATOM 559 C CA . MET A 1 71 ? -5.019 -3.585 -10.604 1.00 93.62 71 MET A CA 1
ATOM 560 C C . MET A 1 71 ? -5.078 -4.451 -9.353 1.00 93.62 71 MET A C 1
ATOM 562 O O . MET A 1 71 ? -4.750 -5.637 -9.391 1.00 93.62 71 MET A O 1
ATOM 566 N N . ARG A 1 72 ? -5.506 -3.853 -8.240 1.00 92.88 72 ARG A N 1
ATOM 567 C CA . ARG A 1 72 ? -5.685 -4.546 -6.969 1.00 92.88 72 ARG A CA 1
ATOM 568 C C . ARG A 1 72 ? -7.008 -4.179 -6.317 1.00 92.88 72 ARG A C 1
ATOM 570 O O . ARG A 1 72 ? -7.222 -3.037 -5.926 1.00 92.88 72 ARG A O 1
ATOM 577 N N . LEU A 1 73 ? -7.876 -5.168 -6.136 1.00 91.75 73 LEU A N 1
ATOM 578 C CA . LEU A 1 73 ? -9.061 -5.037 -5.288 1.00 91.75 73 LEU A CA 1
ATOM 579 C C . LEU A 1 73 ? -8.698 -5.366 -3.847 1.00 91.75 73 LEU A C 1
ATOM 581 O O . LEU A 1 73 ? -8.097 -6.402 -3.610 1.00 91.75 73 LEU A O 1
ATOM 585 N N . VAL A 1 74 ? -9.082 -4.537 -2.890 1.00 90.69 74 VAL A N 1
ATOM 586 C CA . VAL A 1 74 ? -8.823 -4.736 -1.466 1.00 90.69 74 VAL A CA 1
ATOM 587 C C . VAL A 1 74 ? -10.147 -4.739 -0.722 1.00 90.69 74 VAL A C 1
ATOM 589 O O . VAL A 1 74 ? -10.960 -3.820 -0.848 1.00 90.69 74 VAL A O 1
ATOM 592 N N . ASN A 1 75 ? -10.366 -5.781 0.071 1.00 90.06 75 ASN A N 1
ATOM 593 C CA . ASN A 1 75 ? -11.523 -5.881 0.949 1.00 90.06 75 ASN A CA 1
ATOM 594 C C . ASN A 1 75 ? -11.183 -5.588 2.414 1.00 90.06 75 ASN A C 1
ATOM 596 O O . ASN A 1 75 ? -10.017 -5.496 2.800 1.00 90.06 75 ASN A O 1
ATOM 600 N N . GLN A 1 76 ? -12.218 -5.464 3.245 1.00 86.12 76 GLN A N 1
ATOM 601 C CA . GLN A 1 76 ? -12.065 -5.141 4.665 1.00 86.12 76 GLN A CA 1
ATOM 602 C C . GLN A 1 76 ? -11.191 -6.156 5.413 1.00 86.12 76 GLN A C 1
ATOM 604 O O . GLN A 1 76 ? -10.335 -5.768 6.205 1.00 86.12 76 GLN A O 1
ATOM 609 N N . ARG A 1 77 ? -11.338 -7.454 5.120 1.00 87.25 77 ARG A N 1
ATOM 610 C CA . ARG A 1 77 ? -10.526 -8.513 5.737 1.00 87.25 77 ARG A CA 1
ATOM 611 C C . ARG A 1 77 ? -9.045 -8.376 5.381 1.00 87.25 77 ARG A C 1
ATOM 613 O O . ARG A 1 77 ? -8.195 -8.589 6.240 1.00 87.25 77 ARG A O 1
ATOM 620 N N . GLN A 1 78 ? -8.731 -8.023 4.138 1.00 89.19 78 GLN A N 1
ATOM 621 C CA . GLN A 1 78 ? -7.361 -7.782 3.685 1.00 89.19 78 GLN A CA 1
ATOM 622 C C . GLN A 1 78 ? -6.766 -6.533 4.339 1.00 89.19 78 GLN A C 1
ATOM 624 O O . GLN A 1 78 ? -5.624 -6.582 4.785 1.00 89.19 78 GLN A O 1
ATOM 629 N N . MET A 1 79 ? -7.545 -5.452 4.481 1.00 90.00 79 MET A N 1
ATOM 630 C CA . MET A 1 79 ? -7.106 -4.262 5.224 1.00 90.00 79 MET A CA 1
ATOM 631 C C . MET A 1 79 ? -6.791 -4.597 6.686 1.00 90.00 79 MET A C 1
ATOM 633 O O . MET A 1 79 ? -5.719 -4.254 7.174 1.00 90.00 79 MET A O 1
ATOM 637 N N . LEU A 1 80 ? -7.681 -5.327 7.368 1.00 87.94 80 LEU A N 1
ATOM 638 C CA . LEU A 1 80 ? -7.478 -5.764 8.754 1.00 87.94 80 LEU A CA 1
ATOM 639 C C . LEU A 1 80 ? -6.216 -6.617 8.922 1.00 87.94 80 LEU A C 1
ATOM 641 O O . LEU A 1 80 ? -5.425 -6.354 9.823 1.00 87.94 80 LEU A O 1
ATOM 645 N N . ARG A 1 81 ? -5.979 -7.576 8.020 1.00 87.12 81 ARG A N 1
ATOM 646 C CA . ARG A 1 81 ? -4.754 -8.391 8.029 1.00 87.12 81 ARG A CA 1
ATOM 647 C C . ARG A 1 81 ? -3.492 -7.561 7.828 1.00 87.12 81 ARG A C 1
ATOM 649 O O . ARG A 1 81 ? -2.501 -7.805 8.509 1.00 87.12 81 ARG A O 1
ATOM 656 N N . ALA A 1 82 ? -3.526 -6.574 6.934 1.00 89.50 82 ALA A N 1
ATOM 657 C CA . ALA A 1 82 ? -2.399 -5.668 6.749 1.00 89.50 82 ALA A CA 1
ATOM 658 C C . ALA A 1 82 ? -2.124 -4.848 8.020 1.00 89.50 82 ALA A C 1
ATOM 660 O O . ALA A 1 82 ? -0.969 -4.710 8.413 1.00 89.50 82 ALA A O 1
ATOM 661 N N . PHE A 1 83 ? -3.162 -4.370 8.717 1.00 89.88 83 PHE A N 1
ATOM 662 C CA . PHE A 1 83 ? -2.997 -3.690 10.007 1.00 89.88 83 PHE A CA 1
ATOM 663 C C . PHE A 1 83 ? -2.419 -4.599 11.090 1.00 89.88 83 PHE A C 1
ATOM 665 O O . PHE A 1 83 ? -1.511 -4.187 11.811 1.00 89.88 83 PHE A O 1
ATOM 672 N N . GLU A 1 84 ? -2.917 -5.829 11.205 1.00 88.00 84 GLU A N 1
ATOM 673 C CA . GLU A 1 84 ? -2.373 -6.821 12.134 1.00 88.00 84 GLU A CA 1
ATOM 674 C C . GLU A 1 84 ? -0.898 -7.092 11.828 1.00 88.00 84 GLU A C 1
ATOM 676 O O . GLU A 1 84 ? -0.056 -7.012 12.720 1.00 88.00 84 GLU A O 1
ATOM 681 N N . PHE A 1 85 ? -0.554 -7.312 10.560 1.00 85.88 85 PHE A N 1
ATOM 682 C CA . PHE A 1 85 ? 0.826 -7.524 10.138 1.00 85.88 85 PHE A CA 1
ATOM 683 C C . PHE A 1 85 ? 1.732 -6.323 10.452 1.00 85.88 85 PHE A C 1
ATOM 685 O O . PHE A 1 85 ? 2.864 -6.497 10.915 1.00 85.88 85 PHE A O 1
ATOM 692 N N . ALA A 1 86 ? 1.227 -5.112 10.218 1.00 86.56 86 ALA A N 1
ATOM 693 C CA . ALA A 1 86 ? 1.961 -3.867 10.387 1.00 86.56 86 ALA A CA 1
ATOM 694 C C . ALA A 1 86 ? 2.158 -3.457 11.847 1.00 86.56 86 ALA A C 1
ATOM 696 O O . ALA A 1 86 ? 3.159 -2.826 12.182 1.00 86.56 86 ALA A O 1
ATOM 697 N N . PHE A 1 87 ? 1.195 -3.759 12.719 1.00 87.06 87 PHE A N 1
ATOM 698 C CA . PHE A 1 87 ? 1.151 -3.204 14.072 1.00 87.06 87 PHE A CA 1
ATOM 699 C C . PHE A 1 87 ? 1.256 -4.248 15.182 1.00 87.06 87 PHE A C 1
ATOM 701 O O . PHE A 1 87 ? 1.499 -3.868 16.328 1.00 87.06 87 PHE A O 1
ATOM 708 N N . VAL A 1 88 ? 1.095 -5.537 14.872 1.00 82.25 88 VAL A N 1
ATOM 709 C CA . VAL A 1 88 ? 1.047 -6.621 15.860 1.00 82.25 88 VAL A CA 1
ATOM 710 C C . VAL A 1 88 ? 2.194 -7.616 15.645 1.00 82.25 88 VAL A C 1
ATOM 712 O O . VAL A 1 88 ? 2.557 -7.987 14.528 1.00 82.25 88 VAL A O 1
ATOM 715 N N . GLY A 1 89 ? 2.775 -8.085 16.750 1.00 72.06 89 GLY A N 1
ATOM 716 C CA . GLY A 1 89 ? 3.826 -9.106 16.766 1.00 72.06 89 GLY A CA 1
ATOM 717 C C . GLY A 1 89 ? 5.257 -8.554 16.788 1.00 72.06 89 GLY A C 1
ATOM 718 O O . GLY A 1 89 ? 5.512 -7.371 16.567 1.00 72.06 89 GLY A O 1
ATOM 719 N N . ALA A 1 90 ? 6.213 -9.439 17.079 1.00 64.62 90 ALA A N 1
ATOM 720 C CA . ALA A 1 90 ? 7.621 -9.080 17.236 1.00 64.62 90 ALA A CA 1
ATOM 721 C C . ALA A 1 90 ? 8.238 -8.576 15.919 1.00 64.62 90 ALA A C 1
ATOM 723 O O . ALA A 1 90 ? 8.210 -9.272 14.906 1.00 64.62 90 ALA A O 1
ATOM 724 N N . GLY A 1 91 ? 8.806 -7.368 15.928 1.00 66.75 91 GLY A N 1
ATOM 725 C CA . GLY A 1 91 ? 9.450 -6.774 14.752 1.00 66.75 91 GLY A CA 1
ATOM 726 C C . GLY A 1 91 ? 8.529 -5.959 13.841 1.00 66.75 91 GLY A C 1
ATOM 727 O O . GLY A 1 91 ? 8.992 -5.533 12.792 1.00 66.75 91 GLY A O 1
ATOM 728 N N . ALA A 1 92 ? 7.276 -5.693 14.233 1.00 71.56 92 ALA A N 1
ATOM 729 C CA . ALA A 1 92 ? 6.326 -4.855 13.485 1.00 71.56 92 ALA A CA 1
ATOM 730 C C . ALA A 1 92 ? 6.923 -3.511 13.002 1.00 71.56 92 ALA A C 1
ATOM 732 O O . ALA A 1 92 ? 6.712 -3.106 11.863 1.00 71.56 92 ALA A O 1
ATOM 733 N N . GLU A 1 93 ? 7.767 -2.879 13.822 1.00 66.25 93 GLU A N 1
ATOM 734 C CA . GLU A 1 93 ? 8.464 -1.620 13.504 1.00 66.25 93 GLU A CA 1
ATOM 735 C C . GLU A 1 93 ? 9.437 -1.723 12.314 1.00 66.25 93 GLU A C 1
ATOM 737 O O . GLU A 1 93 ? 9.802 -0.708 11.731 1.00 66.25 93 GLU A O 1
ATOM 742 N N . LYS A 1 94 ? 9.848 -2.938 11.932 1.00 67.81 94 LYS A N 1
ATOM 743 C CA . LYS A 1 94 ? 10.818 -3.201 10.858 1.00 67.81 94 LYS A CA 1
ATOM 744 C C . LYS A 1 94 ? 10.187 -3.812 9.604 1.00 67.81 94 LYS A C 1
ATOM 746 O O . LYS A 1 94 ? 10.907 -4.148 8.673 1.00 67.81 94 LYS A O 1
ATOM 751 N N . ARG A 1 95 ? 8.864 -4.001 9.564 1.00 73.31 95 ARG A N 1
ATOM 752 C CA . ARG A 1 95 ? 8.194 -4.789 8.510 1.00 73.31 95 ARG A CA 1
ATOM 753 C C . ARG A 1 95 ? 7.698 -3.987 7.306 1.00 73.31 95 ARG A C 1
ATOM 755 O O . ARG A 1 95 ? 6.994 -4.541 6.468 1.00 73.31 95 ARG A O 1
ATOM 762 N N . ARG A 1 96 ? 7.996 -2.692 7.220 1.00 78.12 96 ARG A N 1
ATOM 763 C CA . ARG A 1 96 ? 7.513 -1.876 6.102 1.00 78.12 96 ARG A CA 1
ATOM 764 C C . ARG A 1 96 ? 8.346 -2.146 4.841 1.00 78.12 96 ARG A C 1
ATOM 766 O O . ARG A 1 96 ? 9.572 -2.005 4.908 1.00 78.12 96 ARG A O 1
ATOM 773 N N . PRO A 1 97 ? 7.714 -2.442 3.692 1.00 77.06 97 PRO A N 1
ATOM 774 C CA . PRO A 1 97 ? 8.415 -2.528 2.419 1.00 77.06 97 PRO A CA 1
ATOM 775 C C . PRO A 1 97 ? 9.176 -1.242 2.102 1.00 77.06 97 PRO A C 1
ATOM 777 O O . PRO A 1 97 ? 8.618 -0.147 2.090 1.00 77.06 97 PRO A O 1
ATOM 780 N N . GLY A 1 98 ? 10.479 -1.369 1.858 1.00 68.62 98 GLY A N 1
ATOM 781 C CA . GLY A 1 98 ? 11.329 -0.258 1.452 1.00 68.62 98 GLY A CA 1
ATOM 782 C C . GLY A 1 98 ? 11.832 0.684 2.517 1.00 68.62 98 GLY A C 1
ATOM 783 O O . GLY A 1 98 ? 12.479 1.665 2.135 1.00 68.62 98 GLY A O 1
ATOM 784 N N . GLY A 1 99 ? 11.570 0.377 3.790 1.00 58.62 99 GLY A N 1
ATOM 785 C CA . GLY A 1 99 ? 12.192 1.014 4.950 1.00 58.62 99 GLY A CA 1
ATOM 786 C C . GLY A 1 99 ? 12.119 2.542 4.980 1.00 58.62 99 GLY A C 1
ATOM 787 O O . GLY A 1 99 ? 12.943 3.175 5.638 1.00 58.62 99 GLY A O 1
ATOM 788 N N . GLU A 1 100 ? 11.192 3.154 4.236 1.00 62.50 100 GLU A N 1
ATOM 789 C CA . GLU A 1 100 ? 10.984 4.598 4.316 1.00 62.50 100 GLU A CA 1
ATOM 790 C C . GLU A 1 100 ? 10.594 4.971 5.740 1.00 62.50 100 GLU A C 1
ATOM 792 O O . GLU A 1 100 ? 9.911 4.190 6.413 1.00 62.50 100 GLU A O 1
ATOM 797 N N . GLU A 1 101 ? 11.038 6.154 6.186 1.00 60.47 101 GLU A N 1
ATOM 798 C CA . GLU A 1 101 ? 10.612 6.708 7.468 1.00 60.47 101 GLU A CA 1
ATOM 799 C C . GLU A 1 101 ? 9.094 6.626 7.522 1.00 60.47 101 GLU A C 1
ATOM 801 O O . GLU A 1 101 ? 8.383 7.178 6.675 1.00 60.47 101 GLU A O 1
ATOM 806 N N . ALA A 1 102 ? 8.606 5.834 8.475 1.00 64.88 102 ALA A N 1
ATOM 807 C CA . ALA A 1 102 ? 7.187 5.673 8.644 1.00 64.88 102 ALA A CA 1
ATOM 808 C C . ALA A 1 102 ? 6.583 7.058 8.866 1.00 64.88 102 ALA A C 1
ATOM 810 O O . ALA A 1 102 ? 7.135 7.867 9.612 1.00 64.88 102 ALA A O 1
ATOM 811 N N . ASP A 1 103 ? 5.434 7.333 8.252 1.00 79.06 103 ASP A N 1
ATOM 812 C CA . ASP A 1 103 ? 4.590 8.417 8.737 1.00 79.06 103 ASP A CA 1
ATOM 813 C C . ASP A 1 103 ? 4.069 7.989 10.116 1.00 79.06 103 ASP A C 1
ATOM 815 O O . ASP A 1 103 ? 2.990 7.413 10.259 1.00 79.06 103 ASP A O 1
ATOM 819 N N . GLU A 1 104 ? 4.908 8.179 11.137 1.00 82.25 104 GLU A N 1
ATOM 820 C CA . GLU A 1 104 ? 4.661 7.734 12.504 1.00 82.25 104 GLU A CA 1
ATOM 821 C C . GLU A 1 104 ? 3.388 8.375 13.056 1.00 82.25 104 GLU A C 1
ATOM 823 O O . GLU A 1 104 ? 2.685 7.769 13.866 1.00 82.25 104 GLU A O 1
ATOM 828 N N . LEU A 1 105 ? 3.061 9.589 12.602 1.00 86.19 105 LEU A N 1
ATOM 829 C CA . LEU A 1 105 ? 1.837 10.285 12.980 1.00 86.19 105 LEU A CA 1
ATOM 830 C C . LEU A 1 105 ? 0.609 9.585 12.399 1.00 86.19 105 LEU A C 1
ATOM 832 O O . LEU A 1 105 ? -0.373 9.390 13.126 1.00 86.19 105 LEU A O 1
ATOM 836 N N . LEU A 1 106 ? 0.659 9.188 11.127 1.00 87.75 106 LEU A N 1
ATOM 837 C CA . LEU A 1 106 ? -0.402 8.409 10.496 1.00 87.75 106 LEU A CA 1
ATOM 838 C C . LEU A 1 106 ? -0.531 7.019 11.130 1.00 87.75 106 LEU A C 1
ATOM 840 O O . LEU A 1 106 ? -1.638 6.620 11.488 1.00 87.75 106 LEU A O 1
ATOM 844 N N . ASP A 1 107 ? 0.579 6.323 11.372 1.00 88.88 107 ASP A N 1
ATOM 845 C CA . ASP A 1 107 ? 0.582 5.016 12.039 1.00 88.88 107 ASP A CA 1
ATOM 846 C C . ASP A 1 107 ? -0.017 5.108 13.451 1.00 88.88 107 ASP A C 1
ATOM 848 O O . ASP A 1 107 ? -0.851 4.287 13.838 1.00 88.88 107 ASP A O 1
ATOM 852 N N . GLN A 1 108 ? 0.348 6.129 14.231 1.00 88.06 108 GLN A N 1
ATOM 853 C CA . GLN A 1 108 ? -0.241 6.366 15.550 1.00 88.06 108 GLN A CA 1
ATOM 854 C C . GLN A 1 108 ? -1.737 6.681 15.469 1.00 88.06 108 GLN A C 1
ATOM 856 O O . GLN A 1 108 ? -2.503 6.226 16.323 1.00 88.06 108 GLN A O 1
ATOM 861 N N . ARG A 1 109 ? -2.171 7.460 14.470 1.00 88.94 109 ARG A N 1
ATOM 862 C CA . ARG A 1 109 ? -3.587 7.788 14.256 1.00 88.94 109 ARG A CA 1
ATOM 863 C C . ARG A 1 109 ? -4.389 6.540 13.898 1.00 88.94 109 ARG A C 1
ATOM 865 O O . ARG A 1 109 ? -5.429 6.311 14.509 1.00 88.94 109 ARG A O 1
ATOM 872 N N . LEU A 1 110 ? -3.872 5.711 12.994 1.00 90.31 110 LEU A N 1
ATOM 873 C CA . LEU A 1 110 ? -4.470 4.435 12.604 1.00 90.31 110 LEU A CA 1
ATOM 874 C C . LEU A 1 110 ? -4.557 3.473 13.790 1.00 90.31 110 LEU A C 1
ATOM 876 O O . LEU A 1 110 ? -5.631 2.948 14.064 1.00 90.31 110 LEU A O 1
ATOM 880 N N . LYS A 1 111 ? -3.476 3.309 14.566 1.00 89.50 111 LYS A N 1
ATOM 881 C CA . LYS A 1 111 ? -3.483 2.493 15.794 1.00 89.50 111 LYS A CA 1
ATOM 882 C C . LYS A 1 111 ? -4.550 2.961 16.786 1.00 89.50 111 LYS A C 1
ATOM 884 O O . LYS A 1 111 ? -5.287 2.139 17.325 1.00 89.50 111 LYS A O 1
ATOM 889 N N . LYS A 1 112 ? -4.653 4.276 17.021 1.00 89.62 112 LYS A N 1
ATOM 890 C CA . LYS A 1 112 ? -5.671 4.860 17.912 1.00 89.62 112 LYS A CA 1
ATOM 891 C C . LYS A 1 112 ? -7.085 4.629 17.397 1.00 89.62 112 LYS A C 1
ATOM 893 O O . LYS A 1 112 ? -7.959 4.304 18.191 1.00 89.62 112 LYS A O 1
ATOM 898 N N . TRP A 1 113 ? -7.302 4.794 16.098 1.00 90.06 113 TRP A N 1
ATOM 899 C CA . TRP A 1 113 ? -8.593 4.548 15.470 1.00 90.06 113 TRP A CA 1
ATOM 900 C C . TRP A 1 113 ? -9.023 3.083 15.597 1.00 90.06 113 TRP A C 1
ATOM 902 O O . TRP A 1 113 ? -10.102 2.814 16.123 1.00 90.06 113 TRP A O 1
ATOM 912 N N . LEU A 1 114 ? -8.141 2.145 15.241 1.00 88.12 114 LEU A N 1
ATOM 913 C CA . LEU A 1 114 ? -8.391 0.703 15.335 1.00 88.12 114 LEU A CA 1
ATOM 914 C C . LEU A 1 114 ? -8.657 0.253 16.781 1.00 88.12 114 LEU A C 1
ATOM 916 O O . LEU A 1 114 ? -9.577 -0.522 17.029 1.00 88.12 114 LEU A O 1
ATOM 920 N N . ALA A 1 115 ? -7.890 0.767 17.749 1.00 87.00 115 ALA A N 1
ATOM 921 C CA . ALA A 1 115 ? -8.092 0.478 19.171 1.00 87.00 115 ALA A CA 1
ATOM 922 C C . ALA A 1 115 ? -9.337 1.168 19.757 1.00 87.00 115 ALA A C 1
ATOM 924 O O . ALA A 1 115 ? -9.887 0.711 20.757 1.00 87.00 115 ALA A O 1
ATOM 925 N N . GLY A 1 116 ? -9.774 2.271 19.146 1.00 81.25 116 GLY A N 1
ATOM 926 C CA . GLY A 1 116 ? -10.887 3.097 19.602 1.00 81.25 116 GLY A CA 1
ATOM 927 C C . GLY A 1 116 ? -12.266 2.475 19.394 1.00 81.25 116 GLY A C 1
ATOM 928 O O . GLY A 1 116 ? -13.239 3.030 19.895 1.00 81.25 116 GLY A O 1
ATOM 929 N N . GLY A 1 117 ? -12.377 1.357 18.667 1.00 75.94 117 GLY A N 1
ATOM 930 C CA . GLY A 1 117 ? -13.628 0.600 18.536 1.00 75.94 117 GLY A CA 1
ATOM 931 C C . GLY A 1 117 ? -14.817 1.437 18.045 1.00 75.94 117 GLY A C 1
ATOM 932 O O . GLY A 1 117 ? -15.917 1.282 18.566 1.00 75.94 117 GLY A O 1
ATOM 933 N N . GLY A 1 118 ? -14.581 2.370 17.115 1.00 75.50 118 GLY A N 1
ATOM 934 C CA . GLY A 1 118 ? -15.595 3.296 16.587 1.00 75.50 118 GLY A CA 1
ATOM 935 C C . GLY A 1 118 ? -15.794 4.589 17.394 1.00 75.50 118 GLY A C 1
ATOM 936 O O . GLY A 1 118 ? -16.486 5.491 16.941 1.00 75.50 118 GLY A O 1
ATOM 937 N N . GLN A 1 119 ? -15.162 4.736 18.564 1.00 79.25 119 GLN A N 1
ATOM 938 C CA . GLN A 1 119 ? -15.221 5.977 19.360 1.00 79.25 119 GLN A CA 1
ATOM 939 C C . GLN A 1 119 ? -14.243 7.052 18.874 1.00 79.25 119 GLN A C 1
ATOM 941 O O . GLN A 1 119 ? -14.381 8.231 19.201 1.00 79.25 119 GLN A O 1
ATOM 946 N N . VAL A 1 120 ? -13.222 6.637 18.129 1.00 86.25 120 VAL A N 1
ATOM 947 C CA . VAL A 1 120 ? -12.242 7.524 17.507 1.00 86.25 120 VAL A CA 1
ATOM 948 C C . VAL A 1 120 ? -12.644 7.675 16.040 1.00 86.25 120 VAL A C 1
ATOM 950 O O . VAL A 1 120 ? -12.904 6.657 15.400 1.00 86.25 120 VAL A O 1
ATOM 953 N N . PRO A 1 121 ? -12.707 8.901 15.494 1.00 85.12 121 PRO A N 1
ATOM 954 C CA . PRO A 1 121 ? -13.055 9.100 14.094 1.00 85.12 121 PRO A CA 1
ATOM 955 C C . PRO A 1 121 ? -12.025 8.440 13.176 1.00 85.12 121 PRO A C 1
ATOM 957 O O . PRO A 1 121 ? -10.823 8.448 13.465 1.00 85.12 121 PRO A O 1
ATOM 960 N N . ALA A 1 122 ? -12.508 7.904 12.057 1.00 85.06 122 ALA A N 1
ATOM 961 C CA . ALA A 1 122 ? -11.653 7.351 11.019 1.00 85.06 122 ALA A CA 1
ATOM 962 C C . ALA A 1 122 ? -10.701 8.414 10.453 1.00 85.06 122 ALA A C 1
ATOM 964 O O . ALA A 1 122 ? -11.078 9.588 10.342 1.00 85.06 122 ALA A O 1
ATOM 965 N N . PRO A 1 123 ? -9.466 8.034 10.083 1.00 88.06 123 PRO A N 1
ATOM 966 C CA . PRO A 1 123 ? -8.631 8.913 9.286 1.00 88.06 123 PRO A CA 1
ATOM 967 C C . PRO A 1 123 ? -9.293 9.168 7.921 1.00 88.06 123 PRO A C 1
ATOM 969 O O . PRO A 1 123 ? -10.079 8.345 7.447 1.00 88.06 123 PRO A O 1
ATOM 972 N N . PRO A 1 124 ? -8.964 10.285 7.252 1.00 89.69 124 PRO A N 1
ATOM 973 C CA . PRO A 1 124 ? -9.393 10.527 5.882 1.00 89.69 124 PRO A CA 1
ATOM 974 C C . PRO A 1 124 ? -9.086 9.332 4.969 1.00 89.69 124 PRO A C 1
ATOM 976 O O . PRO A 1 124 ? -7.982 8.786 5.005 1.00 89.69 124 PRO A O 1
ATOM 979 N N . LYS A 1 125 ? -10.033 8.968 4.095 1.00 88.56 125 LYS A N 1
ATOM 980 C CA . LYS A 1 125 ? -9.880 7.848 3.148 1.00 88.56 125 LYS A CA 1
ATOM 981 C C . LYS A 1 125 ? -8.604 7.924 2.311 1.00 88.56 125 LYS A C 1
ATOM 983 O O . LYS A 1 125 ? -7.997 6.902 2.021 1.00 88.56 125 LYS A O 1
ATOM 988 N N . GLU A 1 126 ? -8.178 9.128 1.939 1.00 90.19 126 GLU A N 1
ATOM 989 C CA . GLU A 1 126 ? -6.931 9.330 1.197 1.00 90.19 126 GLU A CA 1
ATOM 990 C C . GLU A 1 126 ? -5.694 8.922 2.002 1.00 90.19 126 GLU A C 1
ATOM 992 O O . GLU A 1 126 ? -4.767 8.336 1.451 1.00 90.19 126 GLU A O 1
ATOM 997 N N . GLU A 1 127 ? -5.667 9.226 3.304 1.00 89.88 127 GLU A N 1
ATOM 998 C CA . GLU A 1 127 ? -4.571 8.821 4.187 1.00 89.88 127 GLU A CA 1
ATOM 999 C C . GLU A 1 127 ? -4.550 7.298 4.335 1.00 89.88 127 GLU A C 1
ATOM 1001 O O . GLU A 1 127 ? -3.489 6.686 4.243 1.00 89.88 127 GLU A O 1
ATOM 1006 N N . LEU A 1 128 ? -5.726 6.678 4.476 1.00 90.06 128 LEU A N 1
ATOM 1007 C CA . LEU A 1 128 ? -5.864 5.224 4.499 1.00 90.06 128 LEU A CA 1
ATOM 1008 C C . LEU A 1 128 ? -5.384 4.584 3.186 1.00 90.06 128 LEU A C 1
ATOM 1010 O O . LEU A 1 128 ? -4.615 3.627 3.216 1.00 90.06 128 LEU A O 1
ATOM 1014 N N . ALA A 1 129 ? -5.787 5.124 2.035 1.00 91.50 129 ALA A N 1
ATOM 1015 C CA . ALA A 1 129 ? -5.370 4.628 0.727 1.00 91.50 129 ALA A CA 1
ATOM 1016 C C . ALA A 1 129 ? -3.849 4.739 0.527 1.00 91.50 129 ALA A C 1
ATOM 1018 O O . ALA A 1 129 ? -3.219 3.786 0.068 1.00 91.50 129 ALA A O 1
ATOM 1019 N N . ARG A 1 130 ? -3.238 5.864 0.927 1.00 90.31 130 ARG A N 1
ATOM 1020 C CA . ARG A 1 130 ? -1.773 6.040 0.921 1.00 90.31 130 ARG A CA 1
ATOM 1021 C C . ARG A 1 130 ? -1.074 5.058 1.846 1.00 90.31 130 ARG A C 1
ATOM 1023 O O . ARG A 1 130 ? -0.046 4.506 1.468 1.00 90.31 130 ARG A O 1
ATOM 1030 N N . TRP A 1 131 ? -1.628 4.839 3.037 1.00 91.25 131 TRP A N 1
ATOM 1031 C CA . TRP A 1 131 ? -1.082 3.869 3.972 1.00 91.25 131 TRP A CA 1
ATOM 1032 C C . TRP A 1 131 ? -1.099 2.470 3.357 1.00 91.25 131 TRP A C 1
ATOM 1034 O O . TRP A 1 131 ? -0.055 1.838 3.285 1.00 91.25 131 TRP A O 1
ATOM 1044 N N . LEU A 1 132 ? -2.235 2.022 2.815 1.00 92.31 132 LEU A N 1
ATOM 1045 C CA . LEU A 1 132 ? -2.352 0.709 2.171 1.00 92.31 132 LEU A CA 1
ATOM 1046 C C . LEU A 1 132 ? -1.351 0.534 1.021 1.00 92.31 132 LEU A C 1
ATOM 1048 O O . LEU A 1 132 ? -0.713 -0.510 0.940 1.00 92.31 132 LEU A O 1
ATOM 1052 N N . LEU A 1 133 ? -1.146 1.562 0.190 1.00 91.56 133 LEU A N 1
ATOM 1053 C CA . LEU A 1 133 ? -0.138 1.541 -0.879 1.00 91.56 133 LEU A CA 1
ATOM 1054 C C . LEU A 1 133 ? 1.289 1.343 -0.360 1.00 91.56 133 LEU A C 1
ATOM 1056 O O . LEU A 1 133 ? 2.058 0.605 -0.968 1.00 91.56 133 LEU A O 1
ATOM 1060 N N . ALA A 1 134 ? 1.641 1.959 0.771 1.00 89.75 134 ALA A N 1
ATOM 1061 C CA . ALA A 1 134 ? 2.955 1.780 1.392 1.00 89.75 134 ALA A CA 1
ATOM 1062 C C . ALA A 1 134 ? 3.187 0.347 1.916 1.00 89.75 134 ALA A C 1
ATOM 1064 O O . ALA A 1 134 ? 4.326 -0.044 2.160 1.00 89.75 134 ALA A O 1
ATOM 1065 N N . TRP A 1 135 ? 2.116 -0.434 2.074 1.00 90.06 135 TRP A N 1
ATOM 1066 C CA . TRP A 1 135 ? 2.142 -1.845 2.468 1.00 90.06 135 TRP A CA 1
ATOM 1067 C C . TRP A 1 135 ? 1.845 -2.795 1.299 1.00 90.06 135 TRP A C 1
ATOM 1069 O O . TRP A 1 135 ? 1.600 -3.982 1.518 1.00 90.06 135 TRP A O 1
ATOM 1079 N N . MET A 1 136 ? 1.868 -2.302 0.058 1.00 91.94 136 MET A N 1
ATOM 1080 C CA . MET A 1 136 ? 1.759 -3.128 -1.142 1.00 91.94 136 MET A CA 1
ATOM 1081 C C . MET A 1 136 ? 3.131 -3.454 -1.729 1.00 91.94 136 MET A C 1
ATOM 1083 O O . MET A 1 136 ? 4.047 -2.631 -1.732 1.00 91.94 136 MET A O 1
ATOM 1087 N N . ILE A 1 137 ? 3.248 -4.664 -2.271 1.00 90.94 137 ILE A N 1
ATOM 1088 C CA . ILE A 1 137 ? 4.441 -5.157 -2.958 1.00 90.94 137 ILE A CA 1
ATOM 1089 C C . ILE A 1 137 ? 4.029 -5.718 -4.313 1.00 90.94 137 ILE A C 1
ATOM 1091 O O . ILE A 1 137 ? 3.069 -6.481 -4.423 1.00 90.94 137 ILE A O 1
ATOM 1095 N N . ILE A 1 138 ? 4.785 -5.358 -5.342 1.00 91.06 138 ILE A N 1
ATOM 1096 C CA . ILE A 1 138 ? 4.645 -5.904 -6.688 1.00 91.06 138 ILE A CA 1
ATOM 1097 C C . ILE A 1 138 ? 5.546 -7.137 -6.809 1.00 91.06 138 ILE A C 1
ATOM 1099 O O . ILE A 1 138 ? 6.743 -7.064 -6.535 1.00 91.06 138 ILE A O 1
ATOM 1103 N N . THR A 1 139 ? 4.985 -8.271 -7.218 1.00 88.06 139 THR A N 1
ATOM 1104 C CA . THR A 1 139 ? 5.706 -9.547 -7.342 1.00 88.06 139 THR A CA 1
ATOM 1105 C C . THR A 1 139 ? 5.335 -10.264 -8.637 1.00 88.06 139 THR A C 1
ATOM 1107 O O . THR A 1 139 ? 4.204 -10.106 -9.102 1.00 88.06 139 THR A O 1
ATOM 1110 N N . PRO A 1 140 ? 6.231 -11.078 -9.219 1.00 84.12 140 PRO A N 1
ATOM 1111 C CA . PRO A 1 140 ? 5.840 -12.031 -10.250 1.00 84.12 140 PRO A CA 1
ATOM 1112 C C . PRO A 1 140 ? 4.774 -12.995 -9.710 1.00 84.12 140 PRO A C 1
ATOM 1114 O O . PRO A 1 140 ? 4.840 -13.398 -8.545 1.00 84.12 140 PRO A O 1
ATOM 1117 N N . ALA A 1 141 ? 3.813 -13.379 -10.548 1.00 77.50 141 ALA A N 1
ATOM 1118 C CA . ALA A 1 141 ? 2.738 -14.310 -10.201 1.00 77.50 141 ALA A CA 1
ATOM 1119 C C . ALA A 1 141 ? 3.255 -15.740 -9.926 1.00 77.50 141 ALA A C 1
ATOM 1121 O O . ALA A 1 141 ? 2.671 -16.478 -9.136 1.00 77.50 141 ALA A O 1
ATOM 1122 N N . ALA A 1 142 ? 4.389 -16.111 -10.530 1.00 60.91 142 ALA A N 1
ATOM 1123 C CA . ALA A 1 142 ? 4.873 -17.487 -10.658 1.00 60.91 142 ALA A CA 1
ATOM 1124 C C . ALA A 1 142 ? 5.867 -17.950 -9.574 1.00 60.91 142 ALA A C 1
ATOM 1126 O O . ALA A 1 142 ? 6.887 -18.571 -9.884 1.00 60.91 142 ALA A O 1
ATOM 1127 N N . VAL A 1 143 ? 5.621 -17.679 -8.291 1.00 52.25 143 VAL A N 1
ATOM 1128 C CA . VAL A 1 143 ? 6.442 -18.278 -7.219 1.00 52.25 143 VAL A CA 1
ATOM 1129 C C . VAL A 1 143 ? 5.783 -19.581 -6.746 1.00 52.25 143 VAL A C 1
ATOM 1131 O O . VAL A 1 143 ? 5.237 -19.636 -5.648 1.00 52.25 143 VAL A O 1
ATOM 1134 N N . GLY A 1 144 ? 5.791 -20.630 -7.587 1.00 50.75 144 GLY A N 1
ATOM 1135 C CA . GLY A 1 144 ? 5.403 -21.986 -7.152 1.00 50.75 144 GLY A CA 1
ATOM 1136 C C . GLY A 1 144 ? 4.740 -22.949 -8.150 1.00 50.75 144 GLY A C 1
ATOM 1137 O O . GLY A 1 144 ? 4.386 -24.047 -7.727 1.00 50.75 144 GLY A O 1
ATOM 1138 N N . SER A 1 145 ? 4.553 -22.605 -9.428 1.00 44.56 145 SER A N 1
ATOM 1139 C CA . SER A 1 145 ? 3.954 -23.505 -10.431 1.00 44.56 145 SER A CA 1
ATOM 1140 C C . SER A 1 145 ? 5.028 -24.231 -11.263 1.00 44.56 145 SER A C 1
ATOM 1142 O O . SER A 1 145 ? 6.060 -23.663 -11.623 1.00 44.56 145 SER A O 1
ATOM 1144 N N . GLU A 1 146 ? 4.800 -25.512 -11.580 1.00 51.88 146 GLU A N 1
ATOM 1145 C CA . GLU A 1 146 ? 5.681 -26.330 -12.441 1.00 51.88 146 GLU A CA 1
ATOM 1146 C C . GLU A 1 146 ? 5.689 -25.857 -13.916 1.00 51.88 146 GLU A C 1
ATOM 1148 O O . GLU A 1 146 ? 6.521 -26.305 -14.703 1.00 51.88 146 GLU A O 1
ATOM 1153 N N . ASP A 1 147 ? 4.837 -24.885 -14.266 1.00 49.25 147 ASP A N 1
ATOM 1154 C CA . ASP A 1 147 ? 4.728 -24.238 -15.582 1.00 49.25 147 ASP A CA 1
ATOM 1155 C C . ASP A 1 147 ? 5.395 -22.844 -15.612 1.00 49.25 147 ASP A C 1
ATOM 1157 O O . ASP A 1 147 ? 4.953 -21.908 -16.287 1.00 49.25 147 ASP A O 1
ATOM 1161 N N . ALA A 1 148 ? 6.522 -22.714 -14.909 1.00 50.31 148 ALA A N 1
ATOM 1162 C CA . ALA A 1 148 ? 7.296 -21.480 -14.770 1.00 50.31 148 ALA A CA 1
ATOM 1163 C C . ALA A 1 148 ? 7.742 -20.840 -16.102 1.00 50.31 148 ALA A C 1
ATOM 1165 O O . ALA A 1 148 ? 8.176 -19.695 -16.110 1.00 50.31 148 ALA A O 1
ATOM 1166 N N . ASP A 1 149 ? 7.664 -21.531 -17.240 1.00 52.72 149 ASP A N 1
ATOM 1167 C CA . ASP A 1 149 ? 8.051 -20.974 -18.542 1.00 52.72 149 ASP A CA 1
ATOM 1168 C C . ASP A 1 149 ? 6.968 -20.105 -19.207 1.00 52.72 149 ASP A C 1
ATOM 1170 O O . ASP A 1 149 ? 7.295 -19.354 -20.127 1.00 52.72 149 ASP A O 1
ATOM 1174 N N . ARG A 1 150 ? 5.704 -20.159 -18.753 1.00 48.50 150 ARG A N 1
ATOM 1175 C CA . ARG A 1 150 ? 4.596 -19.354 -19.314 1.00 48.50 150 ARG A CA 1
ATOM 1176 C C . ARG A 1 150 ? 4.156 -18.177 -18.446 1.00 48.50 150 ARG A C 1
ATOM 1178 O O . ARG A 1 150 ? 3.646 -17.207 -18.992 1.00 48.50 150 ARG A O 1
ATOM 1185 N N . GLU A 1 151 ? 4.391 -18.233 -17.139 1.00 50.28 151 GLU A N 1
ATOM 1186 C CA . GLU A 1 151 ? 3.957 -17.209 -16.170 1.00 50.28 151 GLU A CA 1
ATOM 1187 C C . GLU A 1 151 ? 5.065 -16.190 -15.817 1.00 50.28 151 GLU A C 1
ATOM 1189 O O . GLU A 1 151 ? 4.888 -15.336 -14.951 1.00 50.28 151 GLU A O 1
ATOM 1194 N N . LYS A 1 152 ? 6.219 -16.254 -16.498 1.00 51.41 152 LYS A N 1
ATOM 1195 C CA . LYS A 1 152 ? 7.415 -15.426 -16.228 1.00 51.41 152 LYS A CA 1
ATOM 1196 C C . LYS A 1 152 ? 7.213 -13.914 -16.349 1.00 51.41 152 LYS A C 1
ATOM 1198 O O . LYS A 1 152 ? 8.013 -13.168 -15.789 1.00 51.41 152 LYS A O 1
ATOM 1203 N N . ASP A 1 153 ? 6.162 -13.478 -17.038 1.00 63.56 153 ASP A N 1
ATOM 1204 C CA . ASP A 1 153 ? 5.915 -12.064 -17.334 1.00 63.56 153 ASP A CA 1
ATOM 1205 C C . ASP A 1 153 ? 4.662 -11.500 -16.644 1.00 63.56 153 ASP A C 1
ATOM 1207 O O . ASP A 1 153 ? 4.356 -10.317 -16.812 1.00 63.56 153 ASP A O 1
ATOM 1211 N N . GLU A 1 154 ? 3.931 -12.308 -15.869 1.00 81.62 154 GLU A N 1
ATOM 1212 C CA . GLU A 1 154 ? 2.746 -11.833 -15.155 1.00 81.62 154 GLU A CA 1
ATOM 1213 C C . GLU A 1 154 ? 3.130 -11.301 -13.773 1.00 81.62 154 GLU A C 1
ATOM 1215 O O . GLU A 1 154 ? 3.774 -11.981 -12.974 1.00 81.62 154 GLU A O 1
ATOM 1220 N N . TRP A 1 155 ? 2.738 -10.059 -13.496 1.00 88.06 155 TRP A N 1
ATOM 1221 C CA . TRP A 1 155 ? 2.998 -9.375 -12.234 1.00 88.06 155 TRP A CA 1
ATOM 1222 C C . TRP A 1 155 ? 1.687 -9.123 -11.506 1.00 88.06 155 TRP A C 1
ATOM 1224 O O . TRP A 1 155 ? 0.680 -8.764 -12.113 1.00 88.06 155 TRP A O 1
ATOM 1234 N N . ILE A 1 156 ? 1.717 -9.270 -10.187 1.00 90.50 156 ILE A N 1
ATOM 1235 C CA . ILE A 1 156 ? 0.578 -9.042 -9.305 1.00 90.50 156 ILE A CA 1
ATOM 1236 C C . ILE A 1 156 ? 0.969 -8.109 -8.163 1.00 90.50 156 ILE A C 1
ATOM 1238 O O . ILE A 1 156 ? 2.146 -7.898 -7.867 1.00 90.50 156 ILE A O 1
ATOM 1242 N N . VAL A 1 157 ? -0.046 -7.558 -7.504 1.00 91.62 157 VAL A N 1
ATOM 1243 C CA . VAL A 1 157 ? 0.110 -6.695 -6.332 1.00 91.62 157 VAL A CA 1
ATOM 1244 C C . VAL A 1 157 ? -0.404 -7.448 -5.117 1.00 91.62 157 VAL A C 1
ATOM 1246 O O . VAL A 1 157 ? -1.585 -7.790 -5.046 1.00 91.62 157 VAL A O 1
ATOM 1249 N N . LEU A 1 158 ? 0.469 -7.674 -4.146 1.00 90.44 158 LEU A N 1
ATOM 1250 C CA . LEU A 1 158 ? 0.114 -8.261 -2.860 1.00 90.44 158 LEU A CA 1
ATOM 1251 C C . LEU A 1 158 ? 0.127 -7.190 -1.775 1.00 90.44 158 LEU A C 1
ATOM 1253 O O . LEU A 1 158 ? 0.887 -6.227 -1.855 1.00 90.44 158 LEU A O 1
ATOM 1257 N N . MET A 1 159 ? -0.700 -7.369 -0.748 1.00 89.56 159 MET A N 1
ATOM 1258 C CA . MET A 1 159 ? -0.580 -6.601 0.489 1.00 89.56 159 MET A CA 1
ATOM 1259 C C . MET A 1 159 ? 0.263 -7.376 1.501 1.00 89.56 159 MET A C 1
ATOM 1261 O O . MET A 1 159 ? 0.163 -8.598 1.612 1.00 89.56 159 MET A O 1
ATOM 1265 N N . CYS A 1 160 ? 1.077 -6.673 2.280 1.00 85.94 160 CYS A N 1
ATOM 1266 C CA . CYS A 1 160 ? 1.763 -7.264 3.421 1.00 85.94 160 CYS A CA 1
ATOM 1267 C C . CYS A 1 160 ? 0.775 -7.962 4.369 1.00 85.94 160 CYS A C 1
ATOM 1269 O O . CYS A 1 160 ? -0.322 -7.467 4.625 1.00 85.94 160 CYS A O 1
ATOM 1271 N N . GLY A 1 161 ? 1.175 -9.124 4.890 1.00 80.31 161 GLY A N 1
ATOM 1272 C CA . GLY A 1 161 ? 0.286 -10.025 5.630 1.00 80.31 161 GLY A CA 1
ATOM 1273 C C . GLY A 1 161 ? -0.459 -11.038 4.752 1.00 80.31 161 GLY A C 1
ATOM 1274 O O . GLY A 1 161 ? -1.158 -11.898 5.285 1.00 80.31 161 GLY A O 1
ATOM 1275 N N . GLU A 1 162 ? -0.304 -10.977 3.426 1.00 83.06 162 GLU A N 1
ATOM 1276 C CA . GLU A 1 162 ? -0.706 -12.050 2.512 1.00 83.06 162 GLU A CA 1
ATOM 1277 C C . GLU A 1 162 ? 0.440 -13.048 2.275 1.00 83.06 162 GLU A C 1
ATOM 1279 O O . GLU A 1 162 ? 1.630 -12.713 2.356 1.00 83.06 162 GLU A O 1
ATOM 1284 N N . GLN A 1 163 ? 0.078 -14.294 1.952 1.00 76.12 163 GLN A N 1
ATOM 1285 C CA . GLN A 1 163 ? 1.041 -15.332 1.592 1.00 76.12 163 GLN A CA 1
ATOM 1286 C C . GLN A 1 163 ? 1.895 -14.866 0.404 1.00 76.12 163 GLN A C 1
ATOM 1288 O O . GLN A 1 163 ? 1.383 -14.302 -0.557 1.00 76.12 163 GLN A O 1
ATOM 1293 N N . GLY A 1 164 ? 3.211 -15.067 0.493 1.00 72.81 164 GLY A N 1
ATOM 1294 C CA . GLY A 1 164 ? 4.184 -14.556 -0.482 1.00 72.81 164 GLY A CA 1
ATOM 1295 C C . GLY A 1 164 ? 4.694 -13.142 -0.171 1.00 72.81 164 GLY A C 1
ATOM 1296 O O . GLY A 1 164 ? 5.878 -12.881 -0.352 1.00 72.81 164 GLY A O 1
ATOM 1297 N N . ALA A 1 165 ? 3.867 -12.264 0.405 1.00 74.12 165 ALA A N 1
ATOM 1298 C CA . ALA A 1 165 ? 4.293 -10.938 0.871 1.00 74.12 165 ALA A CA 1
ATOM 1299 C C . ALA A 1 165 ? 4.834 -10.947 2.314 1.00 74.12 165 ALA A C 1
ATOM 1301 O O . ALA A 1 165 ? 5.524 -10.018 2.723 1.00 74.12 165 ALA A O 1
ATOM 1302 N N . GLN A 1 166 ? 4.538 -11.993 3.090 1.00 63.03 166 GLN A N 1
ATOM 1303 C CA . GLN A 1 166 ? 4.899 -12.097 4.510 1.00 63.03 166 GLN A CA 1
ATOM 1304 C C . GLN A 1 166 ? 6.351 -12.534 4.802 1.00 63.03 166 GLN A C 1
ATOM 1306 O O . GLN A 1 166 ? 6.797 -12.359 5.932 1.00 63.03 166 GLN A O 1
ATOM 1311 N N . TYR A 1 167 ? 7.082 -13.085 3.819 1.00 57.16 167 TYR A N 1
ATOM 1312 C CA . TYR A 1 167 ? 8.390 -13.745 4.022 1.00 57.16 167 TYR A CA 1
ATOM 1313 C C . TYR A 1 167 ? 9.590 -13.069 3.351 1.00 57.16 167 TYR A C 1
ATOM 1315 O O . TYR A 1 167 ? 10.672 -13.650 3.338 1.00 57.16 167 TYR A O 1
ATOM 1323 N N . ALA A 1 168 ? 9.452 -11.872 2.780 1.00 54.44 168 ALA A N 1
ATOM 1324 C CA . ALA A 1 168 ? 10.625 -11.213 2.211 1.00 54.44 168 ALA A CA 1
ATOM 1325 C C . ALA A 1 168 ? 11.426 -10.519 3.322 1.00 54.44 168 ALA A C 1
ATOM 1327 O O . ALA A 1 168 ? 11.286 -9.326 3.572 1.00 54.44 168 ALA A O 1
ATOM 1328 N N . VAL A 1 169 ? 12.221 -11.315 4.036 1.00 55.06 169 VAL A N 1
ATOM 1329 C CA . VAL A 1 169 ? 13.318 -10.841 4.873 1.00 55.06 169 VAL A CA 1
ATOM 1330 C C . VAL A 1 169 ? 14.449 -11.871 4.807 1.00 55.06 169 VAL A C 1
ATOM 1332 O O . VAL A 1 169 ? 14.339 -12.955 5.367 1.00 55.06 169 VAL A O 1
ATOM 1335 N N . GLU A 1 170 ? 15.545 -11.512 4.136 1.00 53.81 170 GLU A N 1
ATOM 1336 C CA . GLU A 1 170 ? 16.875 -12.048 4.443 1.00 53.81 170 GLU A CA 1
ATOM 1337 C C . GLU A 1 170 ? 17.486 -11.165 5.541 1.00 53.81 170 GLU A C 1
ATOM 1339 O O . GLU A 1 170 ? 18.313 -10.298 5.272 1.00 53.81 170 GLU A O 1
ATOM 1344 N N . ASP A 1 171 ? 17.028 -11.346 6.775 1.00 45.78 171 ASP A N 1
ATOM 1345 C CA . ASP A 1 171 ? 17.824 -11.033 7.958 1.00 45.78 171 ASP A CA 1
ATOM 1346 C C . ASP A 1 171 ? 17.871 -12.334 8.754 1.00 45.78 171 ASP A C 1
ATOM 1348 O O . ASP A 1 171 ? 16.844 -12.779 9.276 1.00 45.78 171 ASP A O 1
ATOM 1352 N N . ASP A 1 172 ? 19.065 -12.920 8.862 1.00 47.34 172 ASP A N 1
ATOM 1353 C CA . ASP A 1 172 ? 19.367 -14.145 9.623 1.00 47.34 172 ASP A CA 1
ATOM 1354 C C . ASP A 1 172 ? 18.916 -14.077 11.110 1.00 47.34 172 ASP A C 1
ATOM 1356 O O . ASP A 1 172 ? 18.971 -15.069 11.833 1.00 47.34 172 ASP A O 1
ATOM 1360 N N . ASP A 1 173 ? 18.436 -12.917 11.576 1.00 47.38 173 ASP A N 1
ATOM 1361 C CA . ASP A 1 173 ? 17.994 -12.643 12.945 1.00 47.38 173 ASP A CA 1
ATOM 1362 C C . ASP A 1 173 ? 16.463 -12.708 13.161 1.00 47.38 173 ASP A C 1
ATOM 1364 O O . ASP A 1 173 ? 16.010 -12.641 14.307 1.00 47.38 173 ASP A O 1
ATOM 1368 N N . ILE A 1 174 ? 15.634 -12.833 12.110 1.00 47.94 174 ILE A N 1
ATOM 1369 C CA . ILE A 1 174 ? 14.157 -12.950 12.255 1.00 47.94 174 ILE A CA 1
ATOM 1370 C C . ILE A 1 174 ? 13.701 -14.420 12.357 1.00 47.94 174 ILE A C 1
ATOM 1372 O O . ILE A 1 174 ? 12.517 -14.720 12.500 1.00 47.94 174 ILE A O 1
ATOM 1376 N N . ASP A 1 175 ? 14.640 -15.361 12.395 1.00 40.47 175 ASP A N 1
ATOM 1377 C CA . ASP A 1 175 ? 14.361 -16.788 12.221 1.00 40.47 175 ASP A CA 1
ATOM 1378 C C . ASP A 1 175 ? 13.879 -17.542 13.483 1.00 40.47 175 ASP A C 1
ATOM 1380 O O . ASP A 1 175 ? 13.962 -18.766 13.5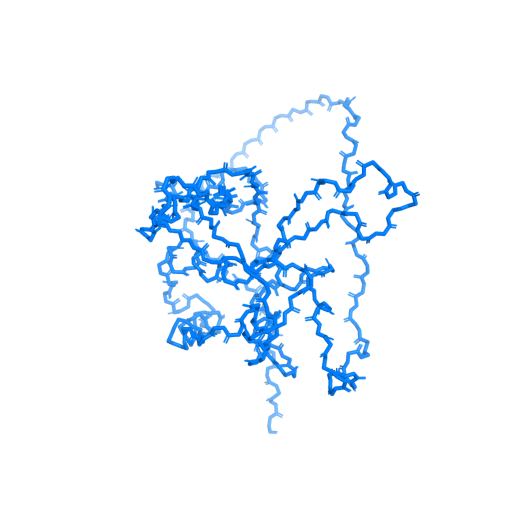47 1.00 40.47 175 ASP A O 1
ATOM 1384 N N . LEU A 1 176 ? 13.374 -16.865 14.528 1.00 39.81 176 LEU A N 1
ATOM 1385 C CA . LEU A 1 176 ? 13.166 -17.535 15.829 1.00 39.81 176 LEU A CA 1
ATOM 1386 C C . LEU A 1 176 ? 11.801 -17.430 16.524 1.00 39.81 176 LEU A C 1
ATOM 1388 O O . LEU A 1 176 ? 11.687 -17.975 17.622 1.00 39.81 176 LEU A O 1
ATOM 1392 N N . VAL A 1 177 ? 10.739 -16.830 15.960 1.00 37.91 177 VAL A N 1
ATOM 1393 C CA . VAL A 1 177 ? 9.448 -16.809 16.706 1.00 37.91 177 VAL A CA 1
ATOM 1394 C C . VAL A 1 177 ? 8.144 -16.923 15.906 1.00 37.91 177 VAL A C 1
ATOM 1396 O O . VAL A 1 177 ? 7.087 -16.602 16.440 1.00 37.91 177 VAL A O 1
ATOM 1399 N N . PHE A 1 178 ? 8.145 -17.446 14.679 1.00 41.81 178 PHE A N 1
ATOM 1400 C CA . PHE A 1 178 ? 6.884 -17.799 14.001 1.00 41.81 178 PHE A CA 1
ATOM 1401 C C . PHE A 1 178 ? 6.699 -19.308 13.873 1.00 41.81 178 PHE A C 1
ATOM 1403 O O . PHE A 1 178 ? 6.436 -19.834 12.797 1.00 41.81 178 PHE A O 1
ATOM 1410 N N . ASN A 1 179 ? 6.801 -20.002 15.009 1.00 37.19 179 ASN A N 1
ATOM 1411 C CA . ASN A 1 179 ? 6.145 -21.293 15.153 1.00 37.19 179 ASN A CA 1
ATOM 1412 C C . ASN A 1 179 ? 4.719 -21.078 15.673 1.00 37.19 179 ASN A C 1
ATOM 1414 O O . ASN A 1 179 ? 4.517 -20.531 16.753 1.00 37.19 179 ASN A O 1
ATOM 1418 N N . GLU A 1 180 ? 3.779 -21.616 14.896 1.00 41.06 180 GLU A N 1
ATOM 1419 C CA . GLU A 1 180 ? 2.474 -22.120 15.325 1.00 41.06 180 GLU A CA 1
ATOM 1420 C C . GLU A 1 180 ? 1.305 -21.116 15.430 1.00 41.06 180 GLU A C 1
ATOM 1422 O O . GLU A 1 180 ? 1.104 -20.435 16.431 1.00 41.06 180 GLU A O 1
ATOM 1427 N N . SER A 1 181 ? 0.488 -21.135 14.364 1.00 37.12 181 SER A N 1
ATOM 1428 C CA . SER A 1 181 ? -0.971 -20.895 14.248 1.00 37.12 181 SER A CA 1
ATOM 1429 C C . SER A 1 181 ? -1.297 -19.887 13.134 1.00 37.12 181 SER A C 1
ATOM 1431 O O . SER A 1 181 ? -0.718 -18.815 13.071 1.00 37.12 181 SER A O 1
ATOM 1433 N N . GLY A 1 182 ? -2.191 -20.135 12.182 1.00 34.22 182 GLY A N 1
ATOM 1434 C CA . GLY A 1 182 ? -3.037 -21.283 11.927 1.00 34.22 182 GLY A CA 1
ATOM 1435 C C . GLY A 1 182 ? -3.681 -21.153 10.542 1.00 34.22 182 GLY A C 1
ATOM 1436 O O . GLY A 1 182 ? -3.958 -20.056 10.071 1.00 34.22 182 GLY A O 1
ATOM 1437 N N . ASP A 1 183 ? -3.902 -22.327 9.967 1.00 32.19 183 ASP A N 1
ATOM 1438 C CA . ASP A 1 183 ? -4.852 -22.709 8.924 1.00 32.19 183 ASP A CA 1
ATOM 1439 C C . ASP A 1 183 ? -4.747 -22.117 7.506 1.00 32.19 183 ASP A C 1
ATOM 1441 O O . ASP A 1 183 ? -4.807 -20.914 7.246 1.00 32.19 183 ASP A O 1
ATOM 1445 N N . ALA A 1 184 ? -4.632 -23.053 6.567 1.00 43.59 184 ALA A N 1
ATOM 1446 C CA . ALA A 1 184 ? -4.491 -22.846 5.144 1.00 43.59 184 ALA A CA 1
ATOM 1447 C C . ALA A 1 184 ? -5.822 -22.389 4.540 1.00 43.59 184 ALA A C 1
ATOM 1449 O O . ALA A 1 184 ? -6.858 -23.036 4.669 1.00 43.59 184 ALA A O 1
ATOM 1450 N N . SER A 1 185 ? -5.800 -21.288 3.801 1.00 37.12 185 SER A N 1
ATOM 1451 C CA . SER A 1 185 ? -6.863 -20.976 2.850 1.00 37.12 185 SER A CA 1
ATOM 1452 C C . SER A 1 185 ? -6.195 -20.484 1.579 1.00 37.12 185 SER A C 1
ATOM 1454 O O . SER A 1 185 ? -5.850 -19.309 1.470 1.00 37.12 185 SER A O 1
ATOM 1456 N N . ASN A 1 186 ? -5.963 -21.421 0.657 1.00 33.81 186 ASN A N 1
ATOM 1457 C CA . ASN A 1 186 ? -5.560 -21.130 -0.715 1.00 33.81 186 ASN A CA 1
ATOM 1458 C C . ASN A 1 186 ? -6.471 -20.050 -1.326 1.00 33.81 186 ASN A C 1
ATOM 1460 O O . ASN A 1 186 ? -7.654 -19.981 -0.971 1.00 33.81 186 ASN A O 1
ATOM 1464 N N . PRO A 1 187 ? -5.975 -19.254 -2.288 1.00 38.19 187 PRO A N 1
ATOM 1465 C CA . PRO A 1 187 ? -6.861 -18.481 -3.141 1.00 38.19 187 PRO A CA 1
ATOM 1466 C C . PRO A 1 187 ? -7.816 -19.455 -3.844 1.00 38.19 187 PRO A C 1
ATOM 1468 O O . PRO A 1 187 ? -7.392 -20.360 -4.563 1.00 38.19 187 PRO A O 1
ATOM 1471 N N . VAL A 1 188 ? -9.115 -19.309 -3.586 1.00 35.31 188 VAL A N 1
ATOM 1472 C CA . VAL A 1 188 ? -10.147 -20.016 -4.343 1.00 35.31 188 VAL A CA 1
ATOM 1473 C C . VAL A 1 188 ? -10.181 -19.370 -5.723 1.00 35.31 188 VAL A C 1
ATOM 1475 O O . VAL A 1 188 ? -10.750 -18.294 -5.893 1.00 35.31 188 VAL A O 1
ATOM 1478 N N . TYR A 1 189 ? -9.550 -20.012 -6.703 1.00 39.91 189 TYR A N 1
ATOM 1479 C CA . TYR A 1 189 ? -9.894 -19.802 -8.103 1.00 39.91 189 TYR A CA 1
ATOM 1480 C C . TYR A 1 189 ? -11.287 -20.403 -8.303 1.00 39.91 189 TYR A C 1
ATOM 1482 O O . TYR A 1 189 ? -11.447 -21.618 -8.384 1.00 39.91 189 TYR A O 1
ATOM 1490 N N . GLY A 1 190 ? -12.313 -19.554 -8.266 1.00 32.47 190 GLY A N 1
ATOM 1491 C CA . GLY A 1 190 ? -13.669 -19.951 -8.616 1.00 32.47 190 GLY A CA 1
ATOM 1492 C C . GLY A 1 190 ? -13.757 -20.176 -10.121 1.00 32.47 190 GLY A C 1
ATOM 1493 O O . GLY A 1 190 ? -13.830 -19.217 -10.884 1.00 32.47 190 GLY A O 1
ATOM 1494 N N . GLU A 1 191 ? -13.731 -21.436 -10.551 1.00 36.91 191 GLU A N 1
ATOM 1495 C CA . GLU A 1 191 ? -14.309 -21.832 -11.835 1.00 36.91 191 GLU A CA 1
ATOM 1496 C C . GLU A 1 191 ? -15.837 -21.753 -11.706 1.00 36.91 191 GLU A C 1
ATOM 1498 O O . GLU A 1 191 ? -16.482 -22.648 -11.154 1.00 36.91 191 GLU A O 1
ATOM 1503 N N . ASP A 1 192 ? -16.419 -20.663 -12.204 1.00 37.81 192 ASP A N 1
ATOM 1504 C CA . ASP A 1 192 ? -17.867 -20.511 -12.329 1.00 37.81 192 ASP A CA 1
ATOM 1505 C C . ASP A 1 192 ? -18.397 -21.442 -13.430 1.00 37.81 192 ASP A C 1
ATOM 1507 O O . ASP A 1 192 ? -18.470 -21.087 -14.609 1.00 37.81 192 ASP A O 1
ATOM 1511 N N . ASN A 1 193 ? -18.819 -22.646 -13.036 1.00 39.09 193 ASN A N 1
ATOM 1512 C CA . ASN A 1 193 ? -19.769 -23.426 -13.819 1.00 39.09 193 ASN A CA 1
ATOM 1513 C C . ASN A 1 193 ? -21.196 -22.987 -13.475 1.00 39.09 193 ASN A C 1
ATOM 1515 O O . ASN A 1 193 ? -21.775 -23.328 -12.446 1.00 39.09 193 ASN A O 1
ATOM 1519 N N . ASN A 1 194 ? -21.728 -22.211 -14.408 1.00 40.03 194 ASN A N 1
ATOM 1520 C CA . ASN A 1 194 ? -23.070 -21.667 -14.505 1.00 40.03 194 ASN A CA 1
ATOM 1521 C C . ASN A 1 194 ? -24.152 -22.773 -14.524 1.00 40.03 194 ASN A C 1
ATOM 1523 O O . ASN A 1 194 ? -24.101 -23.644 -15.394 1.00 40.03 194 ASN A O 1
ATOM 1527 N N . ASN A 1 195 ? -25.128 -22.726 -13.605 1.00 38.50 195 ASN A N 1
ATOM 1528 C CA . ASN A 1 195 ? -26.546 -23.070 -13.839 1.00 38.50 195 ASN A CA 1
ATOM 1529 C C . ASN A 1 195 ? -27.375 -23.042 -12.539 1.00 38.50 195 ASN A C 1
ATOM 1531 O O . ASN A 1 195 ? -27.104 -23.823 -11.629 1.00 38.50 195 ASN A O 1
ATOM 1535 N N . GLY A 1 196 ? -28.466 -22.264 -12.517 1.00 31.86 196 GLY A N 1
ATOM 1536 C CA . GLY A 1 196 ? -29.594 -22.519 -11.607 1.00 31.86 196 GLY A CA 1
ATOM 1537 C C . GLY A 1 196 ? -30.329 -21.290 -11.066 1.00 31.86 196 GLY A C 1
ATOM 1538 O O . GLY A 1 196 ? -30.040 -20.841 -9.969 1.00 31.86 196 GLY A O 1
ATOM 1539 N N . GLU A 1 197 ? -31.281 -20.808 -11.864 1.00 40.22 197 GLU A N 1
ATOM 1540 C CA . GLU A 1 197 ? -32.485 -19.996 -11.590 1.00 40.22 197 GLU A CA 1
ATOM 1541 C C . GLU A 1 197 ? -33.030 -19.761 -10.153 1.00 40.22 197 GLU A C 1
ATOM 1543 O O . GLU A 1 197 ? -33.134 -20.693 -9.358 1.00 40.22 197 GLU A O 1
ATOM 1548 N N . ASN A 1 198 ? -33.598 -18.540 -10.014 1.00 40.44 198 ASN A N 1
ATOM 1549 C CA . ASN A 1 198 ? -34.820 -18.093 -9.291 1.00 40.44 198 ASN A CA 1
ATOM 1550 C C . ASN A 1 198 ? -34.804 -18.104 -7.743 1.00 40.44 198 ASN A C 1
ATOM 1552 O O . ASN A 1 198 ? -34.248 -18.997 -7.123 1.00 40.44 198 ASN A O 1
ATOM 1556 N N . ASP A 1 199 ? -35.450 -17.207 -6.992 1.00 41.69 199 ASP A N 1
ATOM 1557 C CA . ASP A 1 199 ? -36.251 -15.998 -7.222 1.00 41.69 199 ASP A CA 1
ATOM 1558 C C . ASP A 1 199 ? -36.471 -15.334 -5.834 1.00 41.69 199 ASP A C 1
ATOM 1560 O O . ASP A 1 199 ? -36.496 -16.013 -4.809 1.00 41.69 199 ASP A O 1
ATOM 1564 N N . ASP A 1 200 ? -36.728 -14.029 -5.866 1.00 41.12 200 ASP A N 1
ATOM 1565 C CA . ASP A 1 200 ? -37.590 -13.233 -4.975 1.00 41.12 200 ASP A CA 1
ATOM 1566 C C . ASP A 1 200 ? -37.214 -12.768 -3.541 1.00 41.12 200 ASP A C 1
ATOM 1568 O O . ASP A 1 200 ? -36.946 -13.519 -2.607 1.00 41.12 200 ASP A O 1
ATOM 1572 N N . ALA A 1 201 ? -37.460 -11.457 -3.408 1.00 36.50 201 ALA A N 1
ATOM 1573 C CA . ALA A 1 201 ? -38.096 -10.736 -2.304 1.00 36.50 201 ALA A CA 1
ATOM 1574 C C . ALA A 1 201 ? -37.312 -10.320 -1.035 1.00 36.50 201 ALA A C 1
ATOM 1576 O O . ALA A 1 201 ? -37.287 -10.990 -0.007 1.00 36.50 201 ALA A O 1
ATOM 1577 N N . SER A 1 202 ? -36.993 -9.018 -1.058 1.00 41.41 202 SER A N 1
ATOM 1578 C CA . SER A 1 202 ? -37.484 -7.986 -0.119 1.00 41.41 202 SER A CA 1
ATOM 1579 C C . SER A 1 202 ? -36.674 -7.625 1.136 1.00 41.41 202 SER A C 1
ATOM 1581 O O . SER A 1 202 ? -36.496 -8.431 2.037 1.00 41.41 202 SER A O 1
ATOM 1583 N N . GLY A 1 203 ? -36.365 -6.321 1.220 1.00 37.44 203 GLY A N 1
ATOM 1584 C CA . GLY A 1 203 ? -36.482 -5.515 2.440 1.00 37.44 203 GLY A CA 1
ATOM 1585 C C . GLY A 1 203 ? -35.248 -5.419 3.333 1.00 37.44 203 GLY A C 1
ATOM 1586 O O . GLY A 1 203 ? -35.042 -6.274 4.176 1.00 37.44 203 GLY A O 1
ATOM 1587 N N . GLU A 1 204 ? -34.479 -4.337 3.209 1.00 38.31 204 GLU A N 1
ATOM 1588 C CA . GLU A 1 204 ? -34.491 -3.202 4.151 1.00 38.31 204 GLU A CA 1
ATOM 1589 C C . GLU A 1 204 ? -33.387 -2.208 3.765 1.00 38.31 204 GLU A C 1
ATOM 1591 O O . GLU A 1 204 ? -32.243 -2.575 3.507 1.00 38.31 204 GLU A O 1
ATOM 1596 N N . GLU A 1 205 ? -33.767 -0.935 3.683 1.00 46.66 205 GLU A N 1
ATOM 1597 C CA . GLU A 1 205 ? -32.841 0.186 3.601 1.00 46.66 205 GLU A CA 1
ATOM 1598 C C . GLU A 1 205 ? -32.246 0.429 4.993 1.00 46.66 205 GLU A C 1
ATOM 1600 O O . GLU A 1 205 ? -32.962 0.826 5.912 1.00 46.66 205 GLU A O 1
ATOM 1605 N N . THR A 1 206 ? -30.935 0.244 5.133 1.00 38.88 206 THR A N 1
ATOM 1606 C CA . THR A 1 206 ? -30.128 0.890 6.175 1.00 38.88 206 THR A CA 1
ATOM 1607 C C . THR A 1 206 ? -28.834 1.373 5.532 1.00 38.88 206 THR A C 1
ATOM 1609 O O . THR A 1 206 ? -27.895 0.602 5.336 1.00 38.88 206 THR A O 1
ATOM 1612 N N . GLU A 1 207 ? -28.815 2.647 5.146 1.00 41.34 207 GLU A N 1
ATOM 1613 C CA . GLU A 1 207 ? -27.591 3.376 4.814 1.00 41.34 207 GLU A CA 1
ATOM 1614 C C . GLU A 1 207 ? -26.821 3.649 6.121 1.00 41.34 207 GLU A C 1
ATOM 1616 O O . GLU A 1 207 ? -26.974 4.706 6.726 1.00 41.34 207 GLU A O 1
ATOM 1621 N N . ASP A 1 208 ? -26.021 2.677 6.569 1.00 44.47 208 ASP A N 1
ATOM 1622 C CA . ASP A 1 208 ? -24.907 2.908 7.498 1.00 44.47 208 ASP A CA 1
ATOM 1623 C C . ASP A 1 208 ? -23.607 2.968 6.670 1.00 44.47 208 ASP A C 1
ATOM 1625 O O . ASP A 1 208 ? -22.911 1.973 6.460 1.00 44.47 208 ASP A O 1
ATOM 1629 N N . ASP A 1 209 ? -23.328 4.163 6.137 1.00 48.81 209 ASP A N 1
ATOM 1630 C CA . ASP A 1 209 ? -22.068 4.565 5.494 1.00 48.81 209 ASP A CA 1
ATOM 1631 C C . ASP A 1 209 ? -20.988 4.797 6.579 1.00 48.81 209 ASP A C 1
ATOM 1633 O O . ASP A 1 209 ? -20.722 5.928 6.993 1.00 48.81 209 ASP A O 1
ATOM 1637 N N . ASP A 1 210 ? -20.371 3.716 7.061 1.00 47.50 210 ASP A N 1
ATOM 1638 C CA . ASP A 1 210 ? -19.239 3.731 7.999 1.00 47.50 210 ASP A CA 1
ATOM 1639 C C . ASP A 1 210 ? -17.976 3.204 7.290 1.00 47.50 210 ASP A C 1
ATOM 1641 O O . ASP A 1 210 ? -17.746 2.001 7.172 1.00 47.50 210 ASP A O 1
ATOM 1645 N N . ASP A 1 211 ? -17.135 4.117 6.804 1.00 56.53 211 ASP A N 1
ATOM 1646 C CA . ASP A 1 211 ? -15.896 3.864 6.049 1.00 56.53 211 ASP A CA 1
ATOM 1647 C C . ASP A 1 211 ? -14.756 3.229 6.877 1.00 56.53 211 ASP A C 1
ATOM 1649 O O . ASP A 1 211 ? -13.653 3.769 7.012 1.00 56.53 211 ASP A O 1
ATOM 1653 N N . LEU A 1 212 ? -15.037 2.072 7.478 1.00 53.09 212 LEU A N 1
ATOM 1654 C CA . LEU A 1 212 ? -14.347 1.543 8.650 1.00 53.09 212 LEU A CA 1
ATOM 1655 C C . LEU A 1 212 ? -13.718 0.149 8.451 1.00 53.09 212 LEU A C 1
ATOM 1657 O O . LEU A 1 212 ? -14.225 -0.729 7.751 1.00 53.09 212 LEU A O 1
ATOM 1661 N N . PRO A 1 213 ? -12.684 -0.151 9.244 1.00 49.09 213 PRO A N 1
ATOM 1662 C CA . PRO A 1 213 ? -12.679 -1.232 10.223 1.00 49.09 213 PRO A CA 1
ATOM 1663 C C . PRO A 1 213 ? -12.931 -0.637 11.626 1.00 49.09 213 PRO A C 1
ATOM 1665 O O . PRO A 1 213 ? -12.362 0.414 11.925 1.00 49.09 213 PRO A O 1
ATOM 1668 N N . PRO A 1 214 ? -13.755 -1.241 12.515 1.00 51.62 214 PRO A N 1
ATOM 1669 C CA . PRO A 1 214 ? -13.481 -2.559 13.139 1.00 51.62 214 PRO A CA 1
ATOM 1670 C C . PRO A 1 214 ? -14.794 -3.419 13.309 1.00 51.62 214 PRO A C 1
ATOM 1672 O O . PRO A 1 214 ? -15.842 -2.900 12.940 1.00 51.62 214 PRO A O 1
ATOM 1675 N N . PRO A 1 215 ? -14.843 -4.706 13.783 1.00 48.78 215 PRO A N 1
ATOM 1676 C CA . PRO A 1 215 ? -14.346 -5.134 15.100 1.00 48.78 215 PRO A CA 1
ATOM 1677 C C . PRO A 1 215 ? -13.687 -6.531 15.180 1.00 48.78 215 PRO A C 1
ATOM 1679 O O . PRO A 1 215 ? -14.111 -7.496 14.550 1.00 48.78 215 PRO A O 1
ATOM 1682 N N . VAL A 1 216 ? -12.751 -6.686 16.122 1.00 41.72 216 VAL A N 1
ATOM 1683 C CA . VAL A 1 216 ? -12.579 -7.962 16.833 1.00 41.72 216 VAL A CA 1
ATOM 1684 C C . VAL A 1 216 ? -12.895 -7.709 18.300 1.00 41.72 216 VAL A C 1
ATOM 1686 O O . VAL A 1 216 ? -12.114 -7.116 19.045 1.00 41.72 216 VAL A O 1
ATOM 1689 N N . VAL A 1 217 ? -14.084 -8.140 18.721 1.00 47.06 217 VAL A N 1
ATOM 1690 C CA . VAL A 1 217 ? -14.414 -8.244 20.142 1.00 47.06 217 VAL A CA 1
ATOM 1691 C C . VAL A 1 217 ? -13.446 -9.266 20.746 1.00 47.06 217 VAL A C 1
ATOM 1693 O O . VAL A 1 217 ? -13.301 -10.367 20.227 1.00 47.06 217 VAL A O 1
ATOM 1696 N N . THR A 1 218 ? -12.786 -8.878 21.841 1.00 41.94 218 THR A N 1
ATOM 1697 C CA . THR A 1 218 ? -11.724 -9.588 22.584 1.00 41.94 218 THR A CA 1
ATOM 1698 C C . THR A 1 218 ? -10.303 -9.585 22.005 1.00 41.94 218 THR A C 1
ATOM 1700 O O . THR A 1 218 ? -9.672 -10.626 21.885 1.00 41.94 218 THR A O 1
ATOM 1703 N N . LEU A 1 219 ? -9.680 -8.405 21.935 1.00 40.16 219 LEU A N 1
ATOM 1704 C CA . LEU A 1 219 ? -8.364 -8.281 22.577 1.00 40.16 219 LEU A CA 1
ATOM 1705 C C . LEU A 1 219 ? -8.593 -8.069 24.077 1.00 40.16 219 LEU A C 1
ATOM 1707 O O . LEU A 1 219 ? -8.586 -6.950 24.586 1.00 40.16 219 LEU A O 1
ATOM 1711 N N . LYS A 1 220 ? -8.816 -9.176 24.801 1.00 40.09 220 LYS A N 1
ATOM 1712 C CA . LYS A 1 220 ? -8.459 -9.218 26.221 1.00 40.09 220 LYS A CA 1
ATOM 1713 C C . LYS A 1 220 ? -6.944 -9.064 26.268 1.00 40.09 220 LYS A C 1
ATOM 1715 O O . LYS A 1 220 ? -6.209 -10.045 26.274 1.00 40.09 220 LYS A O 1
ATOM 1720 N N . LEU A 1 221 ? -6.489 -7.817 26.257 1.00 40.25 221 LEU A N 1
ATOM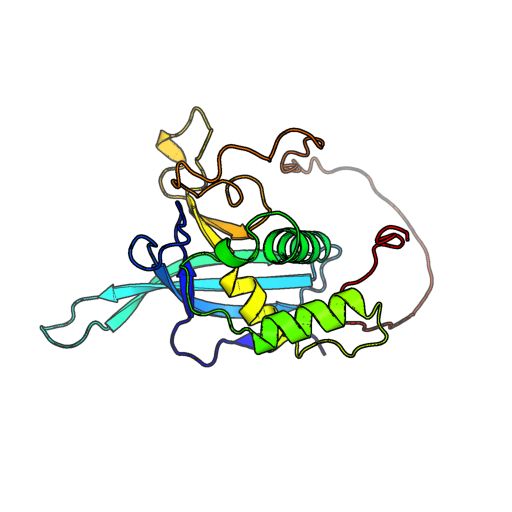 1721 C CA . LEU A 1 221 ? -5.190 -7.475 26.794 1.00 40.25 221 LEU A CA 1
ATOM 1722 C C . LEU A 1 221 ? -5.208 -7.977 28.239 1.00 40.25 221 LEU A C 1
ATOM 1724 O O . LEU A 1 221 ? -5.997 -7.506 29.061 1.00 40.25 221 LEU A O 1
ATOM 1728 N N . PHE A 1 222 ? -4.425 -9.030 28.477 1.00 40.78 222 PHE A N 1
ATOM 1729 C CA . PHE A 1 222 ? -3.998 -9.510 29.786 1.00 40.78 222 PHE A CA 1
ATOM 1730 C C . PHE A 1 222 ? -3.848 -8.296 30.728 1.00 40.78 222 PHE A C 1
ATOM 1732 O O . PHE A 1 222 ? -3.184 -7.327 30.381 1.00 40.78 222 PHE A O 1
ATOM 1739 N N . GLY A 1 223 ? -4.540 -8.194 31.859 1.00 36.53 223 GLY A N 1
ATOM 1740 C CA . GLY A 1 223 ? -4.745 -9.245 32.841 1.00 36.53 223 GLY A CA 1
ATOM 1741 C C . GLY A 1 223 ? -3.628 -9.159 33.876 1.00 36.53 223 GLY A C 1
ATOM 1742 O O . GLY A 1 223 ? -2.746 -10.003 33.835 1.00 36.53 223 GLY A O 1
ATOM 1743 N N . SER A 1 224 ? -3.747 -8.142 34.746 1.00 37.59 224 SER A N 1
ATOM 1744 C CA . SER A 1 224 ? -3.046 -7.879 36.021 1.00 37.59 224 SER A CA 1
ATOM 1745 C C . SER A 1 224 ? -1.522 -7.782 36.055 1.00 37.59 224 SER A C 1
ATOM 1747 O O . SER A 1 224 ? -0.829 -8.759 35.717 1.00 37.59 224 SER A O 1
#

Sequence (224 aa):
MAFYWECAAFSFPLALAPWSSDPRRQQKVLARVAVAEQRTPGFALRFDLELLKEAEMNGDLSVLTPCMHLMRLVNQRQMLRAFEFAFVGAGAEKRRPGGEEADELLDQRLKKWLAGGGQVPAPPKEELARWLLAWMIITPAAVGSEDADREKDEWIVLMCGEQGAQYAVEDDDIDLVFNESGDASNPVYGEDNNNGENDDASGEETEDDDDLPPPVVTLKLFGS

Radius of gyration: 19.96 Å; chains: 1; bounding box: 59×41×62 Å